Protein AF-M1GK78-F1 (afdb_monomer)

Radius of gyration: 20.25 Å; Cα contacts (8 Å, |Δi|>4): 445; chains: 1; bounding box: 56×44×59 Å

Secondary structure (DSSP, 8-state):
---PPPP-GGGSTT--HHHHHHHHHSGGGHHHHHHHHHHHHHHHHHHHTTSSS-STTS-SSGGGGSTTS-S--HHHHHHHHHHHHHHHHHHHHHHHTT--SS--B--S-PPPPPTTEEE-S--B-HHHHHHHHHHHHTTS--SSSHHHHHHHHHHHHHHHHHHHT-EEEEEE-SGGG--SSEEEEEE---HHHHHHHHHHHHHTPEEEEEEEEEETTEEEEEEEES-TTSPPP-TTS-EE-SPPPP-SS--TTT-

Mean predicted aligned error: 6.35 Å

Foldseek 3Di:
DDDDDQDQLVPQPQDDPLLSVLCVVPVQLVVLLLQLLLQLQVLQLVLQVPPLCRSPQQDSGLNLLDCSFVAQELSNLLSLLSSLLSQLQSSQVCQCVVSDPVHHADPPDDPDDPDQEAEDRGAGDSVVSNVSSLSNSLSPLPDLDASSQQSNLSSLLSSVLQVVQWDKDKAADDDPRDRSHIYIHTDGDPSNVSSVLSSVLSVVAFAWDWDWDADPVGIGIDTDGPDPVDDGDDSNHHYGHDYDDDSPDDDPVRD

pLDDT: mean 89.17, std 12.55, range [34.12, 98.81]

Organism: Pelodiscus sinensis (NCBI:txid13735)

Structure (mmCIF, N/CA/C/O backbone):
data_AF-M1GK78-F1
#
_entry.id   AF-M1GK78-F1
#
loop_
_atom_site.group_PDB
_atom_site.id
_atom_site.type_symbol
_atom_site.label_atom_id
_atom_site.label_alt_id
_atom_site.label_comp_id
_atom_site.label_asym_id
_atom_site.label_entity_id
_atom_site.label_seq_id
_atom_site.pdbx_PDB_ins_code
_atom_site.Cartn_x
_atom_site.Cartn_y
_atom_site.Cartn_z
_atom_site.occupancy
_atom_site.B_iso_or_equiv
_atom_site.auth_seq_id
_atom_site.auth_comp_id
_atom_site.auth_asym_id
_atom_site.auth_atom_id
_atom_site.pdbx_PDB_model_num
ATOM 1 N N . SER A 1 1 ? 7.982 1.780 34.524 1.00 35.72 1 SER A N 1
ATOM 2 C CA . SER A 1 1 ? 7.820 2.796 33.471 1.00 35.72 1 SER A CA 1
ATOM 3 C C . SER A 1 1 ? 8.998 2.667 32.517 1.00 35.72 1 SER A C 1
ATOM 5 O O . SER A 1 1 ? 10.046 3.241 32.780 1.00 35.72 1 SER A O 1
ATOM 7 N N . LEU A 1 2 ? 8.897 1.797 31.504 1.00 34.12 2 LEU A N 1
ATOM 8 C CA . LEU A 1 2 ? 9.890 1.725 30.427 1.00 34.12 2 LEU A CA 1
ATOM 9 C C . LEU A 1 2 ? 9.386 2.632 29.307 1.00 34.12 2 LEU A C 1
ATOM 11 O O . LEU A 1 2 ? 8.601 2.203 28.468 1.00 34.12 2 LEU A O 1
ATOM 15 N N . GLY A 1 3 ? 9.788 3.902 29.342 1.00 38.47 3 GLY A N 1
ATOM 16 C CA . GLY A 1 3 ? 9.640 4.773 28.185 1.00 38.47 3 GLY A CA 1
ATOM 17 C C . GLY A 1 3 ? 10.484 4.197 27.054 1.00 38.47 3 GLY A C 1
ATOM 18 O O . GLY A 1 3 ? 11.703 4.089 27.189 1.00 38.47 3 GLY A O 1
ATOM 19 N N . SER A 1 4 ? 9.830 3.776 25.975 1.00 50.03 4 SER A N 1
ATOM 20 C CA . SER A 1 4 ? 10.469 3.470 24.697 1.00 50.03 4 SER A CA 1
ATOM 21 C C . SER A 1 4 ? 11.437 4.601 24.353 1.00 50.03 4 SER A C 1
ATOM 23 O O . SER A 1 4 ? 11.033 5.766 24.345 1.00 50.03 4 SER A O 1
ATOM 25 N N . GLN A 1 5 ? 12.713 4.284 24.116 1.00 53.88 5 GLN A N 1
ATOM 26 C CA . GLN A 1 5 ? 13.680 5.291 23.682 1.00 53.88 5 GLN A CA 1
ATOM 27 C C . GLN A 1 5 ? 13.122 6.045 22.464 1.00 53.88 5 GLN A C 1
ATOM 29 O O . GLN A 1 5 ? 12.555 5.403 21.576 1.00 53.88 5 GLN A O 1
ATOM 34 N N . PRO A 1 6 ? 13.250 7.383 22.410 1.00 61.50 6 PRO A N 1
ATOM 35 C CA . PRO A 1 6 ? 12.734 8.150 21.290 1.00 61.50 6 PRO A CA 1
ATOM 36 C C . PRO A 1 6 ? 13.426 7.683 20.009 1.00 61.50 6 PRO A C 1
ATOM 38 O O . PRO A 1 6 ? 14.651 7.753 19.891 1.00 61.50 6 PRO A O 1
ATOM 41 N N . ILE A 1 7 ? 12.635 7.179 19.061 1.00 67.81 7 ILE A N 1
ATOM 42 C CA . ILE A 1 7 ? 13.130 6.778 17.746 1.00 67.81 7 ILE A CA 1
ATOM 43 C C . ILE A 1 7 ? 13.756 8.013 17.094 1.00 67.81 7 ILE A C 1
ATOM 45 O O . ILE A 1 7 ? 13.094 9.029 16.887 1.00 67.81 7 ILE A O 1
ATOM 49 N N . LEU A 1 8 ? 15.039 7.940 16.743 1.00 79.50 8 LEU A N 1
ATOM 50 C CA . LEU A 1 8 ? 15.638 8.940 15.871 1.00 79.50 8 LEU A CA 1
ATOM 51 C C . LEU A 1 8 ? 15.323 8.569 14.423 1.00 79.50 8 LEU A C 1
ATOM 53 O O . LEU A 1 8 ? 15.838 7.591 13.899 1.00 79.50 8 LEU A O 1
ATOM 57 N N . CYS A 1 9 ? 14.551 9.399 13.721 1.00 82.62 9 CYS A N 1
ATOM 58 C CA . CYS A 1 9 ? 14.284 9.199 12.290 1.00 82.62 9 CYS A CA 1
ATOM 59 C C . CYS A 1 9 ? 15.557 8.999 11.451 1.00 82.62 9 CYS A C 1
ATOM 61 O O . CYS A 1 9 ? 15.532 8.294 10.451 1.00 82.62 9 CYS A O 1
ATOM 63 N N . GLY A 1 10 ? 16.672 9.618 11.857 1.00 76.94 10 GLY A N 1
ATOM 64 C CA . GLY A 1 10 ? 17.961 9.492 11.175 1.00 76.94 10 GLY A CA 1
ATOM 65 C C . GLY A 1 10 ? 18.649 8.134 11.343 1.00 76.94 10 GLY A C 1
ATOM 66 O O . GLY A 1 10 ? 19.540 7.832 10.559 1.00 76.94 10 GLY A O 1
ATOM 67 N N . SER A 1 11 ? 18.253 7.321 12.328 1.00 77.50 11 SER A N 1
ATOM 68 C CA . SER A 1 11 ? 18.770 5.959 12.507 1.00 77.50 11 SER A CA 1
ATOM 69 C C . SER A 1 11 ? 17.928 4.902 11.793 1.00 77.50 11 SER A C 1
ATOM 71 O O . SER A 1 11 ? 18.298 3.733 11.814 1.00 77.50 11 SER A O 1
ATOM 73 N N . ILE A 1 12 ? 16.804 5.284 11.176 1.00 73.75 12 ILE A N 1
ATOM 74 C CA . ILE A 1 12 ? 15.992 4.366 10.378 1.00 73.75 12 ILE A CA 1
ATOM 75 C C . ILE A 1 12 ? 16.678 4.182 9.016 1.00 73.75 12 ILE A C 1
ATOM 77 O O . ILE A 1 12 ? 16.747 5.140 8.236 1.00 73.75 12 ILE A O 1
ATOM 81 N N . PRO A 1 13 ? 17.187 2.978 8.701 1.00 72.00 13 PRO A N 1
ATOM 82 C CA . PRO A 1 13 ? 17.869 2.743 7.438 1.00 72.00 13 PRO A CA 1
ATOM 83 C C . PRO A 1 13 ? 16.898 2.893 6.259 1.00 72.00 13 PRO A C 1
ATOM 85 O O . PRO A 1 13 ? 15.741 2.483 6.320 1.00 72.00 13 PRO A O 1
ATOM 88 N N . GLY A 1 14 ? 17.382 3.486 5.165 1.00 72.56 14 GLY A N 1
ATOM 89 C CA . GLY A 1 14 ? 16.658 3.536 3.891 1.00 72.56 14 GLY A CA 1
ATOM 90 C C . GLY A 1 14 ? 15.636 4.667 3.719 1.00 72.56 14 GLY A C 1
ATOM 91 O O . GLY A 1 14 ? 15.041 4.752 2.643 1.00 72.56 14 GLY A O 1
ATOM 92 N N . LEU A 1 15 ? 15.449 5.559 4.704 1.00 81.88 15 LEU A N 1
ATOM 93 C CA . LEU A 1 15 ? 14.560 6.717 4.537 1.00 81.88 15 LEU A CA 1
ATOM 94 C C . LEU A 1 15 ? 15.156 7.784 3.613 1.00 81.88 15 LEU A C 1
ATOM 96 O O . LEU A 1 15 ? 16.279 8.251 3.804 1.00 81.88 15 LEU A O 1
ATOM 100 N N . VAL A 1 16 ? 14.357 8.256 2.653 1.00 85.38 16 VAL A N 1
ATOM 101 C CA . VAL A 1 16 ? 14.716 9.413 1.813 1.00 85.38 16 VAL A CA 1
ATOM 102 C C . VAL A 1 16 ? 14.391 10.744 2.516 1.00 85.38 16 VAL A C 1
ATOM 104 O O . VAL A 1 16 ? 13.538 10.773 3.405 1.00 85.38 16 VAL A O 1
ATOM 107 N N . PRO A 1 17 ? 14.957 11.897 2.097 1.00 89.38 17 PRO A N 1
ATOM 108 C CA . PRO A 1 17 ? 14.704 13.193 2.744 1.00 89.38 17 PRO A CA 1
ATOM 109 C C . PRO A 1 17 ? 13.224 13.583 2.902 1.00 89.38 17 PRO A C 1
ATOM 111 O O . PRO A 1 17 ? 12.853 14.255 3.865 1.00 89.38 17 PRO A O 1
ATOM 114 N N . LYS A 1 18 ? 12.349 13.170 1.973 1.00 88.69 18 LYS A N 1
ATOM 115 C CA . LYS A 1 18 ? 10.899 13.398 2.090 1.00 88.69 18 LYS A CA 1
ATOM 116 C C . LYS A 1 18 ? 10.272 12.538 3.200 1.00 88.69 18 LYS A C 1
ATOM 118 O O . LYS A 1 18 ? 9.512 13.077 3.996 1.00 88.69 18 LYS A O 1
ATOM 123 N N . GLN A 1 19 ? 10.672 11.272 3.322 1.00 90.00 19 GLN A N 1
ATOM 124 C CA . GLN A 1 19 ? 10.250 10.389 4.416 1.00 90.00 19 GLN A CA 1
ATOM 125 C C . GLN A 1 19 ? 10.839 10.810 5.767 1.00 90.00 19 GLN A C 1
ATOM 127 O O . GLN A 1 19 ? 10.160 10.711 6.779 1.00 90.00 19 GLN A O 1
ATOM 132 N N . LEU A 1 20 ? 12.064 11.347 5.806 1.00 90.44 20 LEU A N 1
ATOM 133 C CA . LEU A 1 20 ? 12.648 11.897 7.036 1.00 90.44 20 LEU A CA 1
ATOM 134 C C . LEU A 1 20 ? 11.834 13.075 7.585 1.00 90.44 20 LEU A C 1
ATOM 136 O O . LEU A 1 20 ? 11.668 13.191 8.797 1.00 90.44 20 LEU A O 1
ATOM 140 N N . ARG A 1 21 ? 11.313 13.944 6.708 1.00 91.44 21 ARG A N 1
ATOM 141 C CA . ARG A 1 21 ? 10.399 15.024 7.115 1.00 91.44 21 ARG A CA 1
ATOM 142 C C . ARG A 1 21 ? 9.079 14.471 7.645 1.00 91.44 21 ARG A C 1
ATOM 144 O O . ARG A 1 21 ? 8.654 14.901 8.709 1.00 91.44 21 ARG A O 1
ATOM 151 N N . PHE A 1 22 ? 8.492 13.496 6.951 1.00 91.88 22 PHE A N 1
ATOM 152 C CA . PHE A 1 22 ? 7.293 12.800 7.423 1.00 91.88 22 PHE A CA 1
ATOM 153 C C . PHE A 1 22 ? 7.515 12.189 8.815 1.00 91.88 22 PHE A C 1
ATOM 155 O O . PHE A 1 22 ? 6.788 12.501 9.749 1.00 91.88 22 PHE A O 1
ATOM 162 N N . CYS A 1 23 ? 8.586 11.413 8.987 1.00 91.12 23 CYS A N 1
ATOM 163 C CA . CYS A 1 23 ? 8.922 10.761 10.250 1.00 91.12 23 CYS A CA 1
ATOM 164 C C . CYS A 1 23 ? 9.064 11.758 11.409 1.00 91.12 23 CYS A C 1
ATOM 166 O O . CYS A 1 23 ? 8.610 11.481 12.512 1.00 91.12 23 CYS A O 1
ATOM 168 N N . ARG A 1 24 ? 9.652 12.940 11.171 1.00 90.94 24 ARG A N 1
ATOM 169 C CA . ARG A 1 24 ? 9.762 13.987 12.203 1.00 90.94 24 ARG A CA 1
ATOM 170 C C . ARG A 1 24 ? 8.406 14.568 12.602 1.00 90.94 24 ARG A C 1
ATOM 172 O O . ARG A 1 24 ? 8.226 14.889 13.770 1.00 90.94 24 ARG A O 1
ATOM 179 N N . ASN A 1 25 ? 7.482 14.702 11.653 1.00 90.44 25 ASN A N 1
ATOM 180 C CA . ASN A 1 25 ? 6.144 15.239 11.905 1.00 90.44 25 ASN A CA 1
ATOM 181 C C . ASN A 1 25 ? 5.217 14.211 12.571 1.00 90.44 25 ASN A C 1
ATOM 183 O O . ASN A 1 25 ? 4.339 14.589 13.336 1.00 90.44 25 ASN A O 1
ATOM 187 N N . TYR A 1 26 ? 5.429 12.924 12.291 1.00 90.62 26 TYR A N 1
ATOM 188 C CA . TYR A 1 26 ? 4.555 11.821 12.695 1.00 90.62 26 TYR A CA 1
ATOM 189 C C . TYR A 1 26 ? 5.280 10.793 13.573 1.00 90.62 26 TYR A C 1
ATOM 191 O O . TYR A 1 26 ? 5.004 9.597 13.507 1.00 90.62 26 TYR A O 1
ATOM 199 N N . ILE A 1 27 ? 6.231 11.243 14.398 1.00 89.31 27 ILE A N 1
ATOM 200 C CA . ILE A 1 27 ? 7.135 10.350 15.136 1.00 89.31 27 ILE A CA 1
ATOM 201 C C . ILE A 1 27 ? 6.400 9.357 16.047 1.00 89.31 27 ILE A C 1
ATOM 203 O O . ILE A 1 27 ? 6.831 8.212 16.166 1.00 89.31 27 ILE A O 1
ATOM 207 N N . GLU A 1 28 ? 5.273 9.766 16.636 1.00 89.81 28 GLU A N 1
ATOM 208 C CA . GLU A 1 28 ? 4.473 8.936 17.548 1.00 89.81 28 GLU A CA 1
ATOM 209 C C . GLU A 1 28 ? 3.903 7.681 16.878 1.00 89.81 28 GLU A C 1
ATOM 211 O O . GLU A 1 28 ? 3.809 6.641 17.521 1.00 89.81 28 GLU A O 1
ATOM 216 N N . ILE A 1 29 ? 3.566 7.753 15.586 1.00 92.12 29 ILE A N 1
ATOM 217 C CA . ILE A 1 29 ? 2.955 6.641 14.837 1.00 92.12 29 ILE A CA 1
ATOM 218 C C . ILE A 1 29 ? 3.972 5.853 14.001 1.00 92.12 29 ILE A C 1
ATOM 220 O O . ILE A 1 29 ? 3.636 4.820 13.423 1.00 92.12 29 ILE A O 1
ATOM 224 N N . MET A 1 30 ? 5.234 6.294 13.942 1.00 91.25 30 MET A N 1
ATOM 225 C CA . MET A 1 30 ? 6.292 5.592 13.205 1.00 91.25 30 MET A CA 1
ATOM 226 C C . MET A 1 30 ? 6.535 4.140 13.654 1.00 91.25 30 MET A C 1
ATOM 228 O O . MET A 1 30 ? 6.825 3.324 12.774 1.00 91.25 30 MET A O 1
ATOM 232 N N . PRO A 1 31 ? 6.403 3.761 14.945 1.00 90.62 31 PRO A N 1
ATOM 233 C CA . PRO A 1 31 ? 6.431 2.352 15.338 1.00 90.62 31 PRO A CA 1
ATOM 234 C C . PRO A 1 31 ? 5.389 1.513 14.587 1.00 90.62 31 PRO A C 1
ATOM 236 O O . PRO A 1 31 ? 5.723 0.453 14.065 1.00 90.62 31 PRO A O 1
ATOM 239 N N . SER A 1 32 ? 4.162 2.023 14.450 1.00 94.00 32 SER A N 1
ATOM 240 C CA . SER A 1 32 ? 3.070 1.347 13.740 1.00 94.00 32 SER A CA 1
ATOM 241 C C . SER A 1 32 ? 3.291 1.305 12.227 1.00 94.00 32 SER A C 1
ATOM 243 O O . SER A 1 32 ? 2.918 0.331 11.584 1.00 94.00 32 SER A O 1
ATOM 245 N N . VAL A 1 33 ? 3.960 2.308 11.643 1.00 93.25 33 VAL A N 1
ATOM 246 C CA . VAL A 1 33 ? 4.392 2.259 10.232 1.00 93.25 33 VAL A CA 1
ATOM 247 C C . VAL A 1 33 ? 5.403 1.127 10.012 1.00 93.25 33 VAL A C 1
ATOM 249 O O . VAL A 1 33 ? 5.269 0.358 9.061 1.00 93.25 33 VAL A O 1
ATOM 252 N N . ALA A 1 34 ? 6.399 0.994 10.893 1.00 90.00 34 ALA A N 1
ATOM 253 C CA . ALA A 1 34 ? 7.391 -0.081 10.814 1.00 90.00 34 ALA A CA 1
ATOM 254 C C . ALA A 1 34 ? 6.763 -1.466 11.026 1.00 90.00 34 ALA A C 1
ATOM 256 O O . ALA A 1 34 ? 7.041 -2.396 10.269 1.00 90.00 34 ALA A O 1
ATOM 257 N N . GLU A 1 35 ? 5.878 -1.591 12.013 1.00 91.69 35 GLU A N 1
ATOM 258 C CA . GLU A 1 35 ? 5.110 -2.811 12.247 1.00 91.69 35 GLU A CA 1
ATOM 259 C C . GLU A 1 35 ? 4.227 -3.169 11.048 1.00 91.69 35 GLU A C 1
ATOM 261 O O . GLU A 1 35 ? 4.179 -4.330 10.656 1.00 91.69 35 GLU A O 1
ATOM 266 N N . GLY A 1 36 ? 3.600 -2.181 10.408 1.00 95.00 36 GLY A N 1
ATOM 267 C CA . GLY A 1 36 ? 2.772 -2.391 9.225 1.00 95.00 36 GLY A CA 1
ATOM 268 C C . GLY A 1 36 ? 3.543 -2.927 8.021 1.00 95.00 36 GLY A C 1
ATOM 269 O O . GLY A 1 36 ? 3.053 -3.821 7.331 1.00 95.00 36 GLY A O 1
ATOM 270 N N . VAL A 1 37 ? 4.773 -2.455 7.793 1.00 92.19 37 VAL A N 1
ATOM 271 C CA . VAL A 1 37 ? 5.655 -3.039 6.767 1.00 92.19 37 VAL A CA 1
ATOM 272 C C . VAL A 1 37 ? 5.967 -4.500 7.081 1.00 92.19 37 VAL A C 1
ATOM 274 O O . VAL A 1 37 ? 5.797 -5.365 6.221 1.00 92.19 37 VAL A O 1
ATOM 277 N N . LYS A 1 38 ? 6.365 -4.784 8.325 1.00 91.75 38 LYS A N 1
ATOM 278 C CA . LYS A 1 38 ? 6.675 -6.145 8.771 1.00 91.75 38 LYS A CA 1
ATOM 279 C C . LYS A 1 38 ? 5.467 -7.074 8.634 1.00 91.75 38 LYS A C 1
ATOM 281 O O . LYS A 1 38 ? 5.606 -8.185 8.132 1.00 91.75 38 LYS A O 1
ATOM 286 N N . LEU A 1 39 ? 4.281 -6.611 9.026 1.00 96.06 39 LEU A N 1
ATOM 287 C CA . LEU A 1 39 ? 3.018 -7.330 8.867 1.00 96.06 39 LEU A CA 1
ATOM 288 C C . LEU A 1 39 ? 2.749 -7.665 7.392 1.00 96.06 39 LEU A C 1
ATOM 290 O O . LEU A 1 39 ? 2.422 -8.807 7.067 1.00 96.06 39 LEU A O 1
ATOM 294 N N . GLY A 1 40 ? 2.940 -6.690 6.497 1.00 96.31 40 GLY A N 1
ATOM 295 C CA . GLY A 1 40 ? 2.801 -6.882 5.055 1.00 96.31 40 GLY A CA 1
ATOM 296 C C . GLY A 1 40 ? 3.725 -7.975 4.510 1.00 96.31 40 GLY A C 1
ATOM 297 O O . GLY A 1 40 ? 3.283 -8.829 3.740 1.00 96.31 40 GLY A O 1
ATOM 298 N N . ILE A 1 41 ? 4.990 -7.998 4.941 1.00 93.69 41 ILE A N 1
ATOM 299 C CA . ILE A 1 41 ? 5.963 -8.993 4.467 1.00 93.69 41 ILE A CA 1
ATOM 300 C C . ILE A 1 41 ? 5.758 -10.374 5.063 1.00 93.69 41 ILE A C 1
ATOM 302 O O . ILE A 1 41 ? 5.852 -11.365 4.338 1.00 93.69 41 ILE A O 1
ATOM 306 N N . GLN A 1 42 ? 5.381 -10.462 6.333 1.00 95.69 42 GLN A N 1
ATOM 307 C CA . GLN A 1 42 ? 4.984 -11.735 6.928 1.00 95.69 42 GLN A CA 1
ATOM 308 C C . GLN A 1 42 ? 3.799 -12.353 6.181 1.00 95.69 42 GLN A C 1
ATOM 310 O O . GLN A 1 42 ? 3.803 -13.551 5.891 1.00 95.69 42 GLN A O 1
ATOM 315 N N . GLU A 1 43 ? 2.808 -11.541 5.805 1.00 98.44 43 GLU A N 1
ATOM 316 C CA . GLU A 1 43 ? 1.686 -12.027 5.008 1.00 98.44 43 GLU A CA 1
ATOM 317 C C . GLU A 1 43 ? 2.111 -12.363 3.571 1.00 98.44 43 GLU A C 1
ATOM 319 O O . GLU A 1 43 ? 1.652 -13.358 3.019 1.00 98.44 43 GLU A O 1
ATOM 324 N N . CYS A 1 44 ? 3.056 -11.628 2.981 1.00 97.06 44 CYS A N 1
ATOM 325 C CA . CYS A 1 44 ? 3.641 -11.989 1.689 1.00 97.06 44 CYS A CA 1
ATOM 326 C C . CYS A 1 44 ? 4.312 -13.369 1.719 1.00 97.06 44 CYS A C 1
ATOM 328 O O . CYS A 1 44 ? 4.008 -14.233 0.894 1.00 97.06 44 CYS A O 1
ATOM 330 N N . GLN A 1 45 ? 5.169 -13.619 2.709 1.00 96.25 45 GLN A N 1
ATOM 331 C CA . GLN A 1 45 ? 5.802 -14.922 2.915 1.00 96.25 45 GLN A CA 1
ATOM 332 C C . GLN A 1 45 ? 4.756 -16.016 3.143 1.00 96.25 45 GLN A C 1
ATOM 334 O O . GLN A 1 45 ? 4.867 -17.110 2.588 1.00 96.25 45 GLN A O 1
ATOM 339 N N . HIS A 1 46 ? 3.692 -15.715 3.892 1.00 98.19 46 HIS A N 1
ATOM 340 C CA . HIS A 1 46 ? 2.574 -16.633 4.066 1.00 98.19 46 HIS A CA 1
ATOM 341 C C . HIS A 1 46 ? 1.893 -16.964 2.728 1.00 98.19 46 HIS A C 1
ATOM 343 O O . HIS A 1 46 ? 1.757 -18.146 2.400 1.00 98.19 46 HIS A O 1
ATOM 349 N N . GLN A 1 47 ? 1.500 -15.967 1.933 1.00 98.44 47 GLN A N 1
ATOM 350 C CA . GLN A 1 47 ? 0.798 -16.159 0.658 1.00 98.44 47 GLN A CA 1
ATOM 351 C C . GLN A 1 47 ? 1.644 -16.917 -0.379 1.00 98.44 47 GLN A C 1
ATOM 353 O O . GLN A 1 47 ? 1.116 -17.699 -1.175 1.00 98.44 47 GLN A O 1
ATOM 358 N N . PHE A 1 48 ? 2.968 -16.752 -0.335 1.00 96.94 48 PHE A N 1
ATOM 359 C CA . PHE A 1 48 ? 3.904 -17.365 -1.278 1.00 96.94 48 PHE A CA 1
ATOM 360 C C . PHE A 1 48 ? 4.665 -18.582 -0.722 1.00 96.94 48 PHE A C 1
ATOM 362 O O . PHE A 1 48 ? 5.512 -19.136 -1.419 1.00 96.94 48 PHE A O 1
ATOM 369 N N . ARG A 1 49 ? 4.318 -19.091 0.470 1.00 96.75 49 ARG A N 1
ATOM 370 C CA . ARG A 1 49 ? 5.017 -20.203 1.159 1.00 96.75 49 ARG A CA 1
ATOM 371 C C . ARG A 1 49 ? 5.212 -21.492 0.347 1.00 96.75 49 ARG A C 1
ATOM 373 O O . ARG A 1 49 ? 6.098 -22.279 0.653 1.00 96.75 49 ARG A O 1
ATOM 380 N N . GLY A 1 50 ? 4.365 -21.734 -0.655 1.00 94.25 50 GLY A N 1
ATOM 381 C CA . GLY A 1 50 ? 4.422 -22.909 -1.537 1.00 94.25 50 GLY A CA 1
ATOM 382 C C . GLY A 1 50 ? 4.899 -22.613 -2.964 1.00 94.25 50 GLY A C 1
ATOM 383 O O . GLY A 1 50 ? 4.760 -23.464 -3.841 1.00 94.25 50 GLY A O 1
ATOM 384 N N . ARG A 1 51 ? 5.385 -21.398 -3.240 1.00 94.81 51 ARG A N 1
ATOM 385 C CA . ARG A 1 51 ? 5.853 -20.959 -4.563 1.00 94.81 51 ARG A CA 1
ATOM 386 C C . ARG A 1 51 ? 7.386 -20.982 -4.612 1.00 94.81 51 ARG A C 1
ATOM 388 O O . ARG A 1 51 ? 8.045 -20.945 -3.581 1.00 94.81 51 ARG A O 1
ATOM 395 N N . ARG A 1 52 ? 7.956 -21.038 -5.825 1.00 92.56 52 ARG A N 1
ATOM 396 C CA . ARG A 1 52 ? 9.421 -20.993 -6.035 1.00 92.56 52 ARG A CA 1
ATOM 397 C C . ARG A 1 52 ? 10.027 -19.697 -5.497 1.00 92.56 52 ARG A C 1
ATOM 399 O O . ARG A 1 52 ? 11.024 -19.732 -4.793 1.00 92.56 52 ARG A O 1
ATOM 406 N N . TRP A 1 53 ? 9.383 -18.574 -5.809 1.00 91.50 53 TRP A N 1
ATOM 407 C CA . TRP A 1 53 ? 9.607 -17.319 -5.108 1.00 91.50 53 TRP A CA 1
ATOM 408 C C . TRP A 1 53 ? 8.654 -17.257 -3.917 1.00 91.50 53 TRP A C 1
ATOM 410 O O . TRP A 1 53 ? 7.439 -17.289 -4.106 1.00 91.50 53 TRP A O 1
ATOM 420 N N . ASN A 1 54 ? 9.206 -17.204 -2.709 1.00 91.75 54 ASN A N 1
ATOM 421 C CA . ASN A 1 54 ? 8.487 -17.337 -1.437 1.00 91.75 54 ASN A CA 1
ATOM 422 C C . ASN A 1 54 ? 8.498 -16.042 -0.597 1.00 91.75 54 ASN A C 1
ATOM 424 O O . ASN A 1 54 ? 8.176 -16.080 0.587 1.00 91.75 54 ASN A O 1
ATOM 428 N N . CYS A 1 55 ? 8.890 -14.910 -1.193 1.00 91.00 55 CYS A N 1
ATOM 429 C CA . CYS A 1 55 ? 8.976 -13.596 -0.549 1.00 91.00 55 CYS A CA 1
ATOM 430 C C . CYS A 1 55 ? 10.010 -13.460 0.595 1.00 91.00 55 CYS A C 1
ATOM 432 O O . CYS A 1 55 ? 10.008 -12.456 1.301 1.00 91.00 55 CYS A O 1
ATOM 434 N N . THR A 1 56 ? 10.930 -14.419 0.784 1.00 86.69 56 THR A N 1
ATOM 435 C CA . THR A 1 56 ? 11.956 -14.328 1.849 1.00 86.69 56 THR A CA 1
ATOM 436 C C . THR A 1 56 ? 13.182 -13.505 1.464 1.00 86.69 56 THR A C 1
ATOM 438 O O . THR A 1 56 ? 14.018 -13.223 2.313 1.00 86.69 56 THR A O 1
ATOM 441 N N . THR A 1 57 ? 13.328 -13.140 0.190 1.00 74.94 57 THR A N 1
ATOM 442 C CA . THR A 1 57 ? 14.433 -12.290 -0.286 1.00 74.94 57 THR A CA 1
ATOM 443 C C . THR A 1 57 ? 14.223 -10.809 0.030 1.00 74.94 57 THR A C 1
ATOM 445 O O . THR A 1 57 ? 15.095 -9.991 -0.254 1.00 74.94 57 THR A O 1
ATOM 448 N N . ILE A 1 58 ? 13.072 -10.457 0.607 1.00 71.81 58 ILE A N 1
ATOM 449 C CA . ILE A 1 58 ? 12.713 -9.084 0.940 1.00 71.81 58 ILE A CA 1
ATOM 450 C C . ILE A 1 58 ? 13.070 -8.808 2.396 1.00 71.81 58 ILE A C 1
ATOM 452 O O . ILE A 1 58 ? 12.685 -9.565 3.283 1.00 71.81 58 ILE A O 1
ATOM 456 N N . ASP A 1 59 ? 13.806 -7.725 2.628 1.00 69.44 59 ASP A N 1
ATOM 457 C CA . ASP A 1 59 ? 14.103 -7.240 3.973 1.00 69.44 59 ASP A CA 1
ATOM 458 C C . ASP A 1 59 ? 12.843 -6.621 4.607 1.00 69.44 59 ASP A C 1
ATOM 460 O O . ASP A 1 59 ? 12.161 -5.809 3.979 1.00 69.44 59 ASP A O 1
ATOM 464 N N . ASP A 1 60 ? 12.566 -6.966 5.866 1.00 62.81 60 ASP A N 1
ATOM 465 C CA . ASP A 1 60 ? 11.435 -6.457 6.662 1.00 62.81 60 ASP A CA 1
ATOM 466 C C . ASP A 1 60 ? 11.622 -4.976 7.070 1.00 62.81 60 ASP A C 1
ATOM 468 O O . ASP A 1 60 ? 10.831 -4.418 7.838 1.00 62.81 60 ASP A O 1
ATOM 472 N N . SER A 1 61 ? 12.698 -4.325 6.618 1.00 66.50 61 SER A N 1
ATOM 473 C CA . SER A 1 61 ? 12.996 -2.936 6.945 1.00 66.50 61 SER A CA 1
ATOM 474 C C . SER A 1 61 ? 12.136 -1.942 6.154 1.00 66.50 61 SER A C 1
ATOM 476 O O . SER A 1 61 ? 11.639 -2.200 5.057 1.00 66.50 61 SER A O 1
ATOM 478 N N . LEU A 1 62 ? 12.024 -0.715 6.677 1.00 64.19 62 LEU A N 1
ATOM 479 C CA . LEU A 1 62 ? 11.363 0.410 5.996 1.00 64.19 62 LEU A CA 1
ATOM 480 C C . LEU A 1 62 ? 12.007 0.763 4.634 1.00 64.19 62 LEU A C 1
ATOM 482 O O . LEU A 1 62 ? 11.448 1.555 3.869 1.00 64.19 62 LEU A O 1
ATOM 486 N N . ALA A 1 63 ? 13.157 0.161 4.307 1.00 61.78 63 ALA A N 1
ATOM 487 C CA . ALA A 1 63 ? 13.801 0.258 3.007 1.00 61.78 63 ALA A CA 1
ATOM 488 C C . ALA A 1 63 ? 13.059 -0.504 1.893 1.00 61.78 63 ALA A C 1
ATOM 490 O O . ALA A 1 63 ? 13.407 -0.294 0.730 1.00 61.78 63 ALA A O 1
ATOM 491 N N . ILE A 1 64 ? 12.029 -1.304 2.210 1.00 61.50 64 ILE A N 1
ATOM 492 C CA . ILE A 1 64 ? 11.197 -2.017 1.227 1.00 61.50 64 ILE A CA 1
ATOM 493 C C . ILE A 1 64 ? 10.537 -1.104 0.193 1.00 61.50 64 ILE A C 1
ATOM 495 O O . ILE A 1 64 ? 10.390 -1.480 -0.965 1.00 61.50 64 ILE A O 1
ATOM 499 N N . PHE A 1 65 ? 10.229 0.143 0.563 1.00 56.53 65 PHE A N 1
ATOM 500 C CA . PHE A 1 65 ? 9.764 1.164 -0.383 1.00 56.53 65 PHE A CA 1
ATOM 501 C C . PHE A 1 65 ? 10.900 1.679 -1.290 1.00 56.53 65 PHE A C 1
ATOM 503 O O . PHE A 1 65 ? 10.820 2.763 -1.860 1.00 56.53 65 PHE A O 1
ATOM 510 N N . GLY A 1 66 ? 12.003 0.938 -1.378 1.00 53.91 66 GLY A N 1
ATOM 511 C CA . GLY A 1 66 ? 13.183 1.216 -2.175 1.00 53.91 66 GLY A CA 1
ATOM 512 C C . GLY A 1 66 ? 13.489 0.174 -3.229 1.00 53.91 66 GLY A C 1
ATOM 513 O O . GLY A 1 66 ? 12.658 -0.682 -3.504 1.00 53.91 66 GLY A O 1
ATOM 514 N N . PRO A 1 67 ? 14.686 0.244 -3.836 1.00 50.12 67 PRO A N 1
ATOM 515 C CA . PRO A 1 67 ? 15.106 -0.646 -4.918 1.00 50.12 67 PRO A CA 1
ATOM 516 C C . PRO A 1 67 ? 15.427 -2.075 -4.427 1.00 50.12 67 PRO A C 1
ATOM 518 O O . PRO A 1 67 ? 16.438 -2.652 -4.789 1.00 50.12 67 PRO A O 1
ATOM 521 N N . VAL A 1 68 ? 14.604 -2.654 -3.546 1.00 50.44 68 VAL A N 1
ATOM 522 C CA . VAL A 1 68 ? 14.799 -4.026 -3.037 1.00 50.44 68 VAL A CA 1
ATOM 523 C C . VAL A 1 68 ? 14.324 -5.059 -4.071 1.00 50.44 68 VAL A C 1
ATOM 525 O O . VAL A 1 68 ? 14.839 -6.170 -4.125 1.00 50.44 68 VAL A O 1
ATOM 528 N N . LEU A 1 69 ? 13.404 -4.670 -4.961 1.00 65.19 69 LEU A N 1
ATOM 529 C CA . LEU A 1 69 ? 13.023 -5.433 -6.150 1.00 65.19 69 LEU A CA 1
ATOM 530 C C . LEU A 1 69 ? 13.172 -4.555 -7.392 1.00 65.19 69 LEU A C 1
ATOM 532 O O . LEU A 1 69 ? 12.210 -3.919 -7.821 1.00 65.19 69 LEU A O 1
ATOM 536 N N . ASP A 1 70 ? 14.369 -4.509 -7.974 1.00 69.44 70 ASP A N 1
ATOM 537 C CA . ASP A 1 70 ? 14.692 -3.611 -9.096 1.00 69.44 70 ASP A CA 1
ATOM 538 C C . ASP A 1 70 ? 13.791 -3.806 -10.32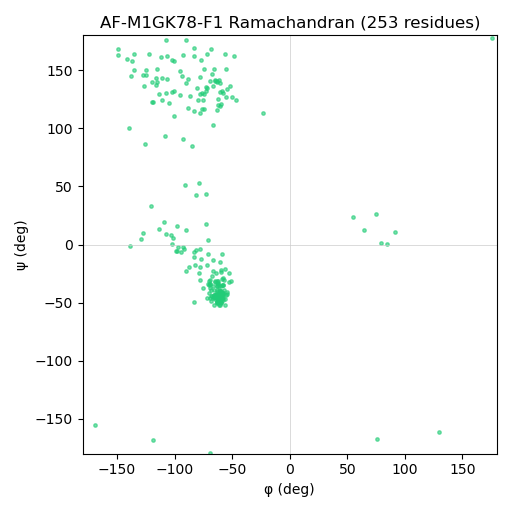4 1.00 69.44 70 ASP A C 1
ATOM 540 O O . ASP A 1 70 ? 13.489 -2.849 -11.038 1.00 69.44 70 ASP A O 1
ATOM 544 N N . LYS A 1 71 ? 13.278 -5.022 -10.534 1.00 86.56 71 LYS A N 1
ATOM 545 C CA . LYS A 1 71 ? 12.423 -5.347 -11.682 1.00 86.56 71 LYS A CA 1
ATOM 546 C C . LYS A 1 71 ? 10.941 -5.133 -11.400 1.00 86.56 71 LYS A C 1
ATOM 548 O O . LYS A 1 71 ? 10.434 -5.487 -10.333 1.00 86.56 71 LYS A O 1
ATOM 553 N N . ALA A 1 72 ? 10.238 -4.586 -12.382 1.00 93.88 72 ALA A N 1
ATOM 554 C CA . ALA A 1 72 ? 8.805 -4.313 -12.385 1.00 93.88 72 ALA A CA 1
ATOM 555 C C . ALA A 1 72 ? 7.974 -5.579 -12.658 1.00 93.88 72 ALA A C 1
ATOM 557 O O . ALA A 1 72 ? 7.146 -5.621 -13.575 1.00 93.88 72 ALA A O 1
ATOM 558 N N . THR A 1 73 ? 8.233 -6.629 -11.874 1.00 95.06 73 THR A N 1
ATOM 559 C CA . THR A 1 73 ? 7.557 -7.922 -11.988 1.00 95.06 73 THR A CA 1
ATOM 560 C C . THR A 1 73 ? 6.220 -7.927 -11.260 1.00 95.06 73 THR A C 1
ATOM 562 O O . THR A 1 73 ? 5.887 -7.037 -10.471 1.00 95.06 73 THR A O 1
ATOM 565 N N . ARG A 1 74 ? 5.448 -8.985 -11.501 1.00 96.69 74 ARG A N 1
ATOM 566 C CA . ARG A 1 74 ? 4.180 -9.226 -10.817 1.00 96.69 74 ARG A CA 1
ATOM 567 C C . ARG A 1 74 ? 4.353 -9.386 -9.300 1.00 96.69 74 ARG A C 1
ATOM 569 O O . ARG A 1 74 ? 3.508 -8.933 -8.536 1.00 96.69 74 ARG A O 1
ATOM 576 N N . GLU A 1 75 ? 5.451 -9.996 -8.858 1.00 94.62 75 GLU A N 1
ATOM 577 C CA . GLU A 1 75 ? 5.789 -10.161 -7.437 1.00 94.62 75 GLU A CA 1
ATOM 578 C C . GLU A 1 75 ? 6.037 -8.801 -6.783 1.00 94.62 75 GLU A C 1
ATOM 580 O O . GLU A 1 75 ? 5.464 -8.513 -5.735 1.00 94.62 75 GLU A O 1
ATOM 585 N N . SER A 1 76 ? 6.794 -7.921 -7.448 1.00 93.81 76 SER A N 1
ATOM 586 C CA . SER A 1 76 ? 7.001 -6.542 -6.995 1.00 93.81 76 SER A CA 1
ATOM 587 C C . SER A 1 76 ? 5.680 -5.788 -6.848 1.00 93.81 76 SER A C 1
ATOM 589 O O . SER A 1 76 ? 5.487 -5.089 -5.856 1.00 93.81 76 SER A O 1
ATOM 591 N N . ALA A 1 77 ? 4.746 -5.959 -7.793 1.00 96.94 77 ALA A N 1
ATOM 592 C CA . ALA A 1 77 ? 3.419 -5.348 -7.711 1.00 96.94 77 ALA A CA 1
ATOM 593 C C . ALA A 1 77 ? 2.688 -5.736 -6.417 1.00 96.94 77 ALA A C 1
ATOM 595 O O . ALA A 1 77 ? 2.178 -4.872 -5.704 1.00 96.94 77 ALA A O 1
ATOM 596 N N . PHE A 1 78 ? 2.692 -7.030 -6.088 1.00 97.50 78 PHE A N 1
ATOM 597 C CA . PHE A 1 78 ? 2.073 -7.536 -4.868 1.00 97.50 78 PHE A CA 1
ATOM 598 C C . PHE A 1 78 ? 2.783 -7.043 -3.605 1.00 97.50 78 PHE A C 1
ATOM 600 O O . PHE A 1 78 ? 2.111 -6.608 -2.676 1.00 97.50 78 PHE A O 1
ATOM 607 N N . VAL A 1 79 ? 4.120 -7.050 -3.577 1.00 95.75 79 VAL A N 1
ATOM 608 C CA . VAL A 1 79 ? 4.909 -6.578 -2.425 1.00 95.75 79 VAL A CA 1
ATOM 609 C C . VAL A 1 79 ? 4.599 -5.115 -2.097 1.00 95.75 79 VAL A C 1
ATOM 611 O O . VAL A 1 79 ? 4.342 -4.781 -0.942 1.00 95.75 79 VAL A O 1
ATOM 614 N N . HIS A 1 80 ? 4.551 -4.246 -3.108 1.00 95.25 80 HIS A N 1
ATOM 615 C CA . HIS A 1 80 ? 4.190 -2.836 -2.936 1.00 95.25 80 HIS A CA 1
ATOM 616 C C . HIS A 1 80 ? 2.761 -2.655 -2.400 1.00 95.25 80 HIS A C 1
ATOM 618 O O . HIS A 1 80 ? 2.532 -1.855 -1.485 1.00 95.25 80 HIS A O 1
ATOM 624 N N . ALA A 1 81 ? 1.810 -3.434 -2.921 1.00 98.06 81 ALA A N 1
ATOM 625 C CA . ALA A 1 81 ? 0.425 -3.399 -2.474 1.00 98.06 81 ALA A CA 1
ATOM 626 C C . ALA A 1 81 ? 0.269 -3.884 -1.025 1.00 98.06 81 ALA A C 1
ATOM 628 O O . ALA A 1 81 ? -0.291 -3.164 -0.198 1.00 98.06 81 ALA A O 1
ATOM 629 N N . ILE A 1 82 ? 0.801 -5.062 -0.685 1.00 98.06 82 ILE A N 1
ATOM 630 C CA . ILE A 1 82 ? 0.641 -5.653 0.651 1.00 98.06 82 ILE A CA 1
ATOM 631 C C . ILE A 1 82 ? 1.401 -4.867 1.724 1.00 98.06 82 ILE A C 1
ATOM 633 O O . ILE A 1 82 ? 0.899 -4.726 2.836 1.00 98.06 82 ILE A O 1
ATOM 637 N N . ALA A 1 83 ? 2.562 -4.285 1.401 1.00 95.81 83 ALA A N 1
ATOM 638 C CA . ALA A 1 83 ? 3.285 -3.408 2.321 1.00 95.81 83 ALA A CA 1
ATOM 639 C C . ALA A 1 83 ? 2.515 -2.101 2.572 1.00 95.81 83 ALA A C 1
ATOM 641 O O . ALA A 1 83 ? 2.370 -1.678 3.719 1.00 95.81 83 ALA A O 1
ATOM 642 N N . SER A 1 84 ? 1.965 -1.480 1.521 1.00 97.44 84 SER A N 1
ATOM 643 C CA . SER A 1 84 ? 1.162 -0.255 1.657 1.00 97.44 84 SER A CA 1
ATOM 644 C C . SER A 1 84 ? -0.140 -0.503 2.424 1.00 97.44 84 SER A C 1
ATOM 646 O O . SER A 1 84 ? -0.526 0.320 3.260 1.00 97.44 84 SER A O 1
ATOM 648 N N . ALA A 1 85 ? -0.783 -1.650 2.190 1.00 98.56 85 ALA A N 1
ATOM 649 C CA . ALA A 1 85 ? -1.936 -2.112 2.954 1.00 98.56 85 ALA A CA 1
ATOM 650 C C . ALA A 1 85 ? -1.565 -2.377 4.421 1.00 98.56 85 ALA A C 1
ATOM 652 O O . ALA A 1 85 ? -2.282 -1.946 5.317 1.00 98.56 85 ALA A O 1
ATOM 653 N N . GLY A 1 86 ? -0.422 -3.022 4.676 1.00 98.25 86 GLY A N 1
ATOM 654 C CA . GLY A 1 86 ? 0.076 -3.311 6.021 1.00 98.25 86 GLY A CA 1
ATOM 655 C C . GLY A 1 86 ? 0.337 -2.050 6.845 1.00 98.25 86 GLY A C 1
ATOM 656 O O . GLY A 1 86 ? -0.093 -1.976 7.995 1.00 98.25 86 GLY A O 1
ATOM 657 N N . VAL A 1 87 ? 0.958 -1.022 6.250 1.00 97.50 87 VAL A N 1
ATOM 658 C CA . VAL A 1 87 ? 1.134 0.293 6.898 1.00 97.50 87 VAL A CA 1
ATOM 659 C C . VAL A 1 87 ? -0.211 0.921 7.247 1.00 97.50 87 VAL A C 1
ATOM 661 O O . VAL A 1 87 ? -0.404 1.333 8.389 1.00 97.50 87 VAL A O 1
ATOM 664 N N . ALA A 1 88 ? -1.145 0.975 6.293 1.00 98.56 88 ALA A N 1
ATOM 665 C CA . ALA A 1 88 ? -2.469 1.538 6.547 1.00 98.56 88 ALA A CA 1
ATOM 666 C C . ALA A 1 88 ? -3.192 0.774 7.668 1.00 98.56 88 ALA A C 1
ATOM 668 O O . ALA A 1 88 ? -3.703 1.387 8.603 1.00 98.56 88 ALA A O 1
ATOM 669 N N . PHE A 1 89 ? -3.132 -0.558 7.630 1.00 98.62 89 PHE A N 1
ATOM 670 C CA . PHE A 1 89 ? -3.766 -1.433 8.606 1.00 98.62 89 PHE A CA 1
ATOM 671 C C . PHE A 1 89 ? -3.241 -1.234 10.029 1.00 98.62 89 PHE A C 1
ATOM 673 O O . PHE A 1 89 ? -4.024 -1.034 10.963 1.00 98.62 89 PHE A O 1
ATOM 680 N N . ALA A 1 90 ? -1.917 -1.287 10.198 1.00 97.94 90 ALA A N 1
ATOM 681 C CA . ALA A 1 90 ? -1.275 -1.206 11.505 1.00 97.94 90 ALA A CA 1
ATOM 682 C C . ALA A 1 90 ? -1.424 0.184 12.134 1.00 97.94 90 ALA A C 1
ATOM 684 O O . ALA A 1 90 ? -1.685 0.290 13.332 1.00 97.94 90 ALA A O 1
ATOM 685 N N . VAL A 1 91 ? -1.324 1.252 11.334 1.00 97.56 91 VAL A N 1
ATOM 686 C CA . VAL A 1 91 ? -1.556 2.622 11.813 1.00 97.56 91 VAL A CA 1
ATOM 687 C C . VAL A 1 91 ? -3.001 2.788 12.274 1.00 97.56 91 VAL A C 1
ATOM 689 O O . VAL A 1 91 ? -3.225 3.215 13.404 1.00 97.56 91 VAL A O 1
ATOM 692 N N . THR A 1 92 ? -3.981 2.382 11.461 1.00 97.94 92 THR A N 1
ATOM 693 C CA . THR A 1 92 ? -5.399 2.445 11.843 1.00 97.94 92 THR A CA 1
ATOM 694 C C . THR A 1 92 ? -5.686 1.652 13.120 1.00 97.94 92 THR A C 1
ATOM 696 O O . THR A 1 92 ? -6.394 2.144 14.002 1.00 97.94 92 THR A O 1
ATOM 699 N N . ARG A 1 93 ? -5.104 0.453 13.263 1.00 96.75 93 ARG A N 1
ATOM 700 C CA . ARG A 1 93 ? -5.268 -0.385 14.459 1.00 96.75 93 ARG A CA 1
ATOM 701 C C . ARG A 1 93 ? -4.694 0.289 15.707 1.00 96.75 93 ARG A C 1
ATOM 703 O O . ARG A 1 93 ? -5.400 0.407 16.703 1.00 96.75 93 ARG A O 1
ATOM 710 N N . SER A 1 94 ? -3.459 0.777 15.627 1.00 96.50 94 SER A N 1
ATOM 711 C CA . SER A 1 94 ? -2.769 1.457 16.730 1.00 96.50 94 SER A CA 1
ATOM 712 C C . SER A 1 94 ? -3.507 2.722 17.189 1.00 96.50 94 SER A C 1
ATOM 714 O O . SER A 1 94 ? -3.680 2.954 18.386 1.00 96.50 94 SER A O 1
ATOM 716 N N . CYS A 1 95 ? -4.044 3.501 16.244 1.00 96.00 95 CYS A N 1
ATOM 717 C CA . CYS A 1 95 ? -4.877 4.663 16.552 1.00 96.00 95 CYS A CA 1
ATOM 718 C C . CYS A 1 95 ? -6.157 4.275 17.306 1.00 96.00 95 CYS A C 1
ATOM 720 O O . CYS A 1 95 ? -6.512 4.914 18.296 1.00 96.00 95 CYS A O 1
ATOM 722 N N . ALA A 1 96 ? -6.832 3.199 16.893 1.00 95.81 96 ALA A N 1
ATOM 723 C CA . ALA A 1 96 ? -8.037 2.715 17.566 1.00 95.81 96 ALA A CA 1
ATOM 724 C C . ALA A 1 96 ? -7.774 2.174 18.988 1.00 95.81 96 ALA A C 1
ATOM 726 O O . ALA A 1 96 ? -8.681 2.152 19.819 1.00 95.81 96 ALA A O 1
ATOM 727 N N . GLU A 1 97 ? -6.540 1.765 19.291 1.00 93.81 97 GLU A N 1
ATOM 728 C CA . GLU A 1 97 ? -6.115 1.361 20.638 1.00 93.81 97 GLU A CA 1
ATOM 729 C C . GLU A 1 97 ? -5.861 2.557 21.574 1.00 93.81 97 GLU A C 1
ATOM 731 O O . GLU A 1 97 ? -5.775 2.377 22.789 1.00 93.81 97 GLU A O 1
ATOM 736 N N . GLY A 1 98 ? -5.788 3.782 21.037 1.00 90.88 98 GLY A N 1
ATOM 737 C CA . GLY A 1 98 ? -5.616 5.011 21.819 1.00 90.88 98 GLY A CA 1
ATOM 738 C C . GLY A 1 98 ? -4.199 5.213 22.361 1.00 90.88 98 GLY A C 1
ATOM 739 O O . GLY A 1 98 ? -4.018 5.862 23.389 1.00 90.88 98 GLY A O 1
ATOM 740 N N . THR A 1 99 ? -3.191 4.640 21.698 1.00 80.94 99 THR A N 1
ATOM 741 C CA . THR A 1 99 ? -1.778 4.725 22.112 1.00 80.94 99 THR A CA 1
ATOM 742 C C . THR A 1 99 ? -1.087 6.020 21.673 1.00 80.94 99 THR A C 1
ATOM 744 O O . THR A 1 99 ? -0.044 6.370 22.224 1.00 80.94 99 THR A O 1
ATOM 747 N N . SER A 1 100 ? -1.661 6.744 20.707 1.00 85.75 100 SER A N 1
ATOM 748 C CA . SER A 1 100 ? -1.108 7.973 20.130 1.00 85.75 100 SER A CA 1
ATOM 749 C C . SER A 1 100 ? -1.990 9.186 20.425 1.00 85.75 100 SER A C 1
ATOM 751 O O . SER A 1 100 ? -3.203 9.061 20.576 1.00 85.75 100 SER A O 1
ATOM 753 N N . THR A 1 101 ? -1.386 10.376 20.501 1.00 88.31 101 THR A N 1
ATOM 754 C CA . THR A 1 101 ? -2.118 11.626 20.768 1.00 88.31 101 THR A CA 1
ATOM 755 C C . THR A 1 101 ? -2.663 12.291 19.504 1.00 88.31 101 THR A C 1
ATOM 757 O O . THR A 1 101 ? -3.575 13.113 19.584 1.00 88.31 101 THR A O 1
ATOM 760 N N . ILE A 1 102 ? -2.120 11.938 18.336 1.00 90.06 102 ILE A N 1
ATOM 761 C CA . ILE A 1 102 ? -2.432 12.579 17.050 1.00 90.06 102 ILE A CA 1
ATOM 762 C C . ILE A 1 102 ? -3.532 11.867 16.252 1.00 90.06 102 ILE A C 1
ATOM 764 O O . ILE A 1 102 ? -3.946 12.366 15.208 1.00 90.06 102 ILE A O 1
ATOM 768 N N . CYS A 1 103 ? -3.995 10.706 16.716 1.00 94.00 103 CYS A N 1
ATOM 769 C CA . CYS A 1 103 ? -5.057 9.930 16.085 1.00 94.00 103 CYS A CA 1
ATOM 770 C C . CYS A 1 103 ? -5.859 9.141 17.126 1.00 94.00 103 CYS A C 1
ATOM 772 O O . CYS A 1 103 ? -5.467 9.042 18.286 1.00 94.00 103 CYS A O 1
ATOM 774 N N . GLY A 1 104 ? -7.000 8.586 16.717 1.00 94.50 104 GLY A N 1
ATOM 775 C CA . GLY A 1 104 ? -7.901 7.874 17.616 1.00 94.50 104 GLY A CA 1
ATOM 776 C C . GLY A 1 104 ? -8.990 7.117 16.867 1.00 94.50 104 GLY A C 1
ATOM 777 O O . GLY A 1 104 ? -8.840 6.768 15.697 1.00 94.50 104 GLY A O 1
ATOM 778 N N . CYS A 1 105 ? -10.109 6.888 17.552 1.00 94.38 105 CYS A N 1
ATOM 779 C CA . CYS A 1 105 ? -11.320 6.372 16.927 1.00 94.38 105 CYS A CA 1
ATOM 780 C C . CYS A 1 105 ? -11.917 7.401 15.962 1.00 94.38 105 CYS A C 1
ATOM 782 O O . CYS A 1 105 ? -11.918 8.602 16.240 1.00 94.38 105 CYS A O 1
ATOM 784 N N . ASP A 1 106 ? -12.527 6.912 14.890 1.00 92.88 106 ASP A N 1
ATOM 785 C CA . ASP A 1 106 ? -13.271 7.743 13.955 1.00 92.88 106 ASP A CA 1
ATOM 786 C C . ASP A 1 106 ? -14.465 8.420 14.656 1.00 92.88 106 ASP A C 1
ATOM 788 O O . ASP A 1 106 ? -15.369 7.755 15.183 1.00 92.88 106 ASP A O 1
ATOM 792 N N . SER A 1 107 ? -14.444 9.754 14.643 1.00 84.56 107 SER A N 1
ATOM 793 C CA . SER A 1 107 ? -15.421 10.640 15.286 1.00 84.56 107 SER A CA 1
ATOM 794 C C . SER A 1 107 ? -16.431 11.251 14.310 1.00 84.56 107 SER A C 1
ATOM 796 O O . SER A 1 107 ? -17.316 12.001 14.733 1.00 84.56 107 SER A O 1
ATOM 798 N N . HIS A 1 108 ? -16.341 10.936 13.013 1.00 82.12 108 HIS A N 1
ATOM 799 C CA . HIS A 1 108 ? -17.287 11.448 12.030 1.00 82.12 108 HIS A CA 1
ATOM 800 C C . HIS A 1 108 ? -18.704 10.949 12.334 1.00 82.12 108 HIS A C 1
ATOM 802 O O . HIS A 1 108 ? -18.920 9.801 12.730 1.00 82.12 108 HIS A O 1
ATOM 808 N N . HIS A 1 109 ? -19.691 11.835 12.160 1.00 63.03 109 HIS A N 1
ATOM 809 C CA . HIS A 1 109 ? -21.090 11.543 12.465 1.00 63.03 109 HIS A CA 1
ATOM 810 C C . HIS A 1 109 ? -21.621 10.475 11.514 1.00 63.03 109 HIS A C 1
ATOM 812 O O . HIS A 1 109 ? -21.955 10.736 10.358 1.00 63.03 109 HIS A O 1
ATOM 818 N N . LYS A 1 110 ? -21.726 9.254 12.025 1.00 70.19 110 LYS A N 1
ATOM 819 C CA . LYS A 1 110 ? -22.318 8.133 11.302 1.00 70.19 110 LYS A CA 1
ATOM 820 C C . LYS A 1 110 ? -23.817 8.359 11.326 1.00 70.19 110 LYS A C 1
ATOM 822 O O . LYS A 1 110 ? -24.388 8.542 12.403 1.00 70.19 110 LYS A O 1
ATOM 827 N N . GLY A 1 111 ? -24.439 8.398 10.144 1.00 66.94 111 GLY A N 1
ATOM 828 C CA . GLY A 1 111 ? -25.891 8.536 10.003 1.00 66.94 111 GLY A CA 1
ATOM 829 C C . GLY A 1 111 ? -26.644 7.553 10.910 1.00 66.94 111 GLY A C 1
ATOM 830 O O . GLY A 1 111 ? -26.044 6.590 11.394 1.00 66.94 111 GLY A O 1
ATOM 831 N N . PRO A 1 112 ? -27.939 7.781 11.183 1.00 61.66 112 PRO A N 1
ATOM 832 C CA . PRO A 1 112 ? -28.671 7.021 12.188 1.00 61.66 112 PRO A CA 1
ATOM 833 C C . PRO A 1 112 ? -28.482 5.509 11.977 1.00 61.66 112 PRO A C 1
ATOM 835 O O . PRO A 1 112 ? -28.657 5.015 10.860 1.00 61.66 112 PRO A O 1
ATOM 838 N N . PRO A 1 113 ? -28.063 4.770 13.018 1.00 65.75 113 PRO A N 1
ATOM 839 C CA . PRO A 1 113 ? -27.852 3.338 12.907 1.00 65.75 113 PRO A CA 1
ATOM 840 C C . PRO A 1 113 ? -29.203 2.688 12.573 1.00 65.75 113 PRO A C 1
ATOM 842 O O . PRO A 1 113 ? -30.190 2.941 13.258 1.00 65.75 113 PRO A O 1
ATOM 845 N N . GLY A 1 114 ? -29.268 1.913 11.484 1.00 69.50 114 GLY A N 1
ATOM 846 C CA . GLY A 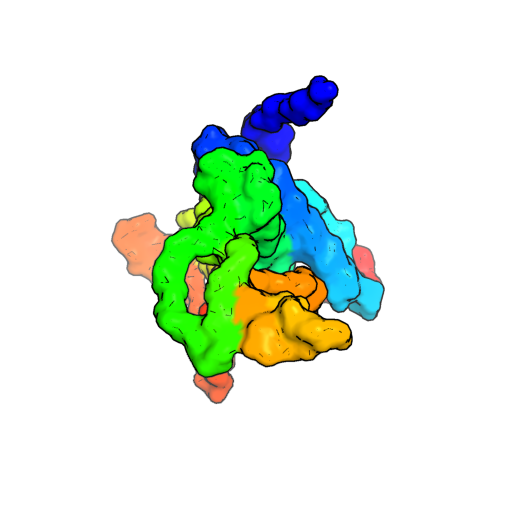1 114 ? -30.521 1.289 11.028 1.00 69.50 114 GLY A CA 1
ATOM 847 C C . GLY A 1 114 ? -31.190 0.407 12.096 1.00 69.50 114 GLY A C 1
ATOM 848 O O . GLY A 1 114 ? -30.542 0.023 13.071 1.00 69.50 114 GLY A O 1
ATOM 849 N N . ASP A 1 115 ? -32.469 0.076 11.889 1.00 67.75 115 ASP A N 1
ATOM 850 C CA . ASP A 1 115 ? -33.394 -0.579 12.836 1.00 67.75 115 ASP A CA 1
ATOM 851 C C . ASP A 1 115 ? -32.742 -1.416 13.958 1.00 67.75 115 ASP A C 1
ATOM 853 O O . ASP A 1 115 ? -32.125 -2.464 13.731 1.00 67.75 115 ASP A O 1
ATOM 857 N N . GLY A 1 116 ? -32.896 -0.932 15.199 1.00 67.12 116 GLY A N 1
ATOM 858 C CA . GLY A 1 116 ? -32.487 -1.609 16.439 1.00 67.12 116 GLY A CA 1
ATOM 859 C C . GLY A 1 116 ? -30.995 -1.535 16.793 1.00 67.12 116 GLY A C 1
ATOM 860 O O . GLY A 1 116 ? -30.575 -2.096 17.806 1.00 67.12 116 GLY A O 1
ATOM 861 N N . ARG A 1 117 ? -30.168 -0.860 15.988 1.00 75.12 117 ARG A N 1
ATOM 862 C CA . ARG A 1 117 ? -28.721 -0.722 16.226 1.00 75.12 117 ARG A CA 1
ATOM 863 C C . ARG A 1 117 ? -28.422 0.584 16.948 1.00 75.12 117 ARG A C 1
ATOM 865 O O . ARG A 1 117 ? -29.092 1.587 16.737 1.00 75.12 117 ARG A O 1
ATOM 872 N N . LYS A 1 118 ? -27.375 0.596 17.769 1.00 82.12 118 LYS A N 1
ATOM 873 C CA . LYS A 1 118 ? -26.764 1.829 18.279 1.00 82.12 118 LYS A CA 1
ATOM 874 C C . LYS A 1 118 ? -25.310 1.889 17.827 1.00 82.12 118 LYS A C 1
ATOM 876 O O . LYS A 1 118 ? -24.623 0.868 17.835 1.00 82.12 118 LYS A O 1
ATOM 881 N N . TRP A 1 119 ? -24.843 3.071 17.434 1.00 84.00 119 TRP A N 1
ATOM 882 C CA . TRP A 1 119 ? -23.408 3.302 17.298 1.00 84.00 119 TRP A CA 1
ATOM 883 C C . TRP A 1 119 ? -22.770 3.300 18.682 1.00 84.00 119 TRP A C 1
ATOM 885 O O . TRP A 1 119 ? -23.346 3.817 19.640 1.00 84.00 119 TRP A O 1
ATOM 895 N N . GLY A 1 120 ? -21.585 2.720 18.786 1.00 85.12 120 GLY A N 1
ATOM 896 C CA . GLY A 1 120 ? -20.776 2.777 19.995 1.00 85.12 120 GLY A CA 1
ATOM 897 C C . GLY A 1 120 ? -19.522 1.930 19.854 1.00 85.12 120 GLY A C 1
ATOM 898 O O . GLY A 1 120 ? -19.325 1.278 18.835 1.00 85.12 120 GLY A O 1
ATOM 899 N N . GLY A 1 121 ? -18.677 1.935 20.880 1.00 88.19 121 GLY A N 1
ATOM 900 C CA . GLY A 1 121 ? -17.325 1.385 20.775 1.00 88.19 121 GLY A CA 1
ATOM 901 C C . GLY A 1 121 ? -16.382 2.320 20.013 1.00 88.19 121 GLY A C 1
ATOM 902 O O . GLY A 1 121 ? -16.701 3.485 19.779 1.00 88.19 121 GLY A O 1
ATOM 903 N N . CYS A 1 122 ? -15.214 1.800 19.643 1.00 93.25 122 CYS A N 1
ATOM 904 C CA . CYS A 1 122 ? -14.221 2.520 18.856 1.00 93.25 122 CYS A CA 1
ATOM 905 C C . CYS A 1 122 ? -14.322 2.063 17.407 1.00 93.25 122 CYS A C 1
ATOM 907 O O . CYS A 1 122 ? -14.010 0.916 17.094 1.00 93.25 122 CYS A O 1
ATOM 909 N N . SER A 1 123 ? -14.800 2.942 16.531 1.00 95.12 123 SER A N 1
ATOM 910 C CA . SER A 1 123 ? -14.670 2.672 15.107 1.00 95.12 123 SER A CA 1
ATOM 911 C C . SER A 1 123 ? -13.275 3.030 14.638 1.00 95.12 123 SER A C 1
ATOM 913 O O . SER A 1 123 ? -12.771 4.096 14.974 1.00 95.12 123 SER A O 1
ATOM 915 N N . GLU A 1 124 ? -12.685 2.148 13.855 1.00 96.31 124 GLU A N 1
ATOM 916 C CA . GLU A 1 124 ? -11.332 2.311 13.343 1.00 96.31 124 GLU A CA 1
ATOM 917 C C . GLU A 1 124 ? -11.302 3.365 12.219 1.00 96.31 124 GLU A C 1
ATOM 919 O O . GLU A 1 124 ? -12.111 3.297 11.291 1.00 96.31 124 GLU A O 1
ATOM 924 N N . ASP A 1 125 ? -10.386 4.337 12.306 1.00 97.00 125 ASP A N 1
ATOM 925 C CA . ASP A 1 125 ? -10.188 5.386 11.293 1.00 97.00 125 ASP A CA 1
ATOM 926 C C . ASP A 1 125 ? -9.256 4.887 10.173 1.00 97.00 125 ASP A C 1
ATOM 928 O O . ASP A 1 125 ? -8.027 5.032 10.208 1.00 97.00 125 ASP A O 1
ATOM 932 N N . ALA A 1 126 ? -9.852 4.197 9.199 1.00 97.50 126 ALA A N 1
ATOM 933 C CA . ALA A 1 126 ? -9.137 3.643 8.051 1.00 97.50 126 ALA A CA 1
ATOM 934 C C . ALA A 1 126 ? -8.615 4.730 7.098 1.00 97.50 126 ALA A C 1
ATOM 936 O O . ALA A 1 126 ? -7.554 4.559 6.492 1.00 97.50 126 ALA A O 1
ATOM 937 N N . ASP A 1 127 ? -9.313 5.865 7.008 1.00 97.31 127 ASP A N 1
ATOM 938 C CA . ASP A 1 127 ? -8.913 6.993 6.167 1.00 97.31 127 ASP A CA 1
ATOM 939 C C . ASP A 1 127 ? -7.587 7.591 6.650 1.00 97.31 127 ASP A C 1
ATOM 941 O O . ASP A 1 127 ? -6.685 7.839 5.841 1.00 97.31 127 ASP A O 1
ATOM 945 N N . PHE A 1 128 ? -7.417 7.745 7.968 1.00 96.94 128 PHE A N 1
ATOM 946 C CA . PHE A 1 128 ? -6.158 8.206 8.553 1.00 96.94 128 PHE A CA 1
ATOM 947 C C . PHE A 1 128 ? -4.988 7.256 8.252 1.00 96.94 128 PHE A C 1
ATOM 949 O O . PHE A 1 128 ? -3.919 7.703 7.828 1.00 96.94 128 PHE A O 1
ATOM 956 N N . GLY A 1 129 ? -5.179 5.941 8.409 1.00 97.56 129 GLY A N 1
ATOM 957 C CA . GLY A 1 129 ? -4.137 4.956 8.098 1.00 97.56 129 GLY A CA 1
ATOM 958 C C . GLY A 1 129 ? -3.744 4.961 6.621 1.00 97.56 129 GLY A C 1
ATOM 959 O O . GLY A 1 129 ? -2.555 4.945 6.285 1.00 97.56 129 GLY A O 1
ATOM 960 N N . VAL A 1 130 ? -4.725 5.054 5.720 1.00 98.44 130 VAL A N 1
ATOM 961 C CA . VAL A 1 130 ? -4.491 5.172 4.273 1.00 98.44 130 VAL A CA 1
ATOM 962 C C . VAL A 1 130 ? -3.748 6.458 3.921 1.00 98.44 130 VAL A C 1
ATOM 964 O O . VAL A 1 130 ? -2.823 6.415 3.105 1.00 98.44 130 VAL A O 1
ATOM 967 N N . LEU A 1 131 ? -4.091 7.586 4.547 1.00 97.31 131 LEU A N 1
ATOM 968 C CA . LEU A 1 131 ? -3.385 8.855 4.364 1.00 97.31 131 LEU A CA 1
ATOM 969 C C . LEU A 1 131 ? -1.910 8.733 4.765 1.00 97.31 131 LEU A C 1
ATOM 971 O O . LEU A 1 131 ? -1.030 9.073 3.973 1.00 97.31 131 LEU A O 1
ATOM 975 N N . VAL A 1 132 ? -1.639 8.190 5.954 1.00 96.75 132 VAL A N 1
ATOM 976 C CA . VAL A 1 132 ? -0.278 7.962 6.462 1.00 96.75 132 VAL A CA 1
ATOM 977 C C . VAL A 1 132 ? 0.517 7.050 5.525 1.00 96.75 132 VAL A C 1
ATOM 979 O O . VAL A 1 132 ? 1.641 7.380 5.141 1.00 96.75 132 VAL A O 1
ATOM 982 N N . SER A 1 133 ? -0.081 5.934 5.099 1.00 97.25 133 SER A N 1
ATOM 983 C CA . SER A 1 133 ? 0.534 5.009 4.142 1.00 97.25 133 SER A CA 1
ATOM 984 C C . SER A 1 133 ? 0.871 5.701 2.818 1.00 97.25 133 SER A C 1
ATOM 986 O O . SER A 1 133 ? 1.982 5.551 2.306 1.00 97.25 133 SER A O 1
ATOM 988 N N . ARG A 1 134 ? -0.040 6.528 2.288 1.00 96.88 134 ARG A N 1
ATOM 989 C CA . ARG A 1 134 ? 0.175 7.287 1.049 1.00 96.88 134 ARG A CA 1
ATOM 990 C C . ARG A 1 134 ? 1.313 8.291 1.178 1.00 96.88 134 ARG A C 1
ATOM 992 O O . ARG A 1 134 ? 2.199 8.316 0.325 1.00 96.88 134 ARG A O 1
ATOM 999 N N . GLU A 1 135 ? 1.326 9.095 2.238 1.00 94.88 135 GLU A N 1
ATOM 1000 C CA . GLU A 1 135 ? 2.377 10.094 2.443 1.00 94.88 135 GLU A CA 1
ATOM 1001 C C . GLU A 1 135 ? 3.764 9.465 2.611 1.00 94.88 135 GLU A C 1
ATOM 1003 O O . GLU A 1 135 ? 4.751 10.024 2.121 1.00 94.88 135 GLU A O 1
ATOM 1008 N N . PHE A 1 136 ? 3.846 8.303 3.262 1.00 93.19 136 PHE A N 1
ATOM 1009 C CA . PHE A 1 136 ? 5.110 7.630 3.533 1.00 93.19 136 PHE A CA 1
ATOM 1010 C C . PHE A 1 136 ? 5.625 6.782 2.359 1.00 93.19 136 PHE A C 1
ATOM 1012 O O . PHE A 1 136 ? 6.793 6.922 1.977 1.00 93.19 136 PHE A O 1
ATOM 1019 N N . ALA A 1 137 ? 4.786 5.917 1.778 1.00 91.94 137 ALA A N 1
ATOM 1020 C CA . ALA A 1 137 ? 5.177 5.010 0.695 1.00 91.94 137 ALA A CA 1
ATOM 1021 C C . ALA A 1 137 ? 5.467 5.782 -0.602 1.00 91.94 137 ALA A C 1
ATOM 1023 O O . ALA A 1 137 ? 6.521 5.617 -1.219 1.00 91.94 137 ALA A O 1
ATOM 1024 N N . ASP A 1 138 ? 4.590 6.719 -0.970 1.00 93.38 138 ASP A N 1
ATOM 1025 C CA . ASP A 1 138 ? 4.692 7.433 -2.247 1.00 93.38 138 ASP A CA 1
ATOM 1026 C C . ASP A 1 138 ? 5.709 8.591 -2.181 1.00 93.38 138 ASP A C 1
ATOM 1028 O O . ASP A 1 138 ? 6.026 9.227 -3.189 1.00 93.38 138 ASP A O 1
ATOM 1032 N N . ALA A 1 139 ? 6.292 8.869 -1.006 1.00 91.62 139 ALA A N 1
ATOM 1033 C CA . ALA A 1 139 ? 7.357 9.861 -0.859 1.00 91.62 139 ALA A CA 1
ATOM 1034 C C . ALA A 1 139 ? 8.606 9.546 -1.698 1.00 91.62 139 ALA A C 1
ATOM 1036 O O . ALA A 1 139 ? 9.361 10.473 -2.018 1.00 91.62 139 ALA A O 1
ATOM 1037 N N . ARG A 1 140 ? 8.820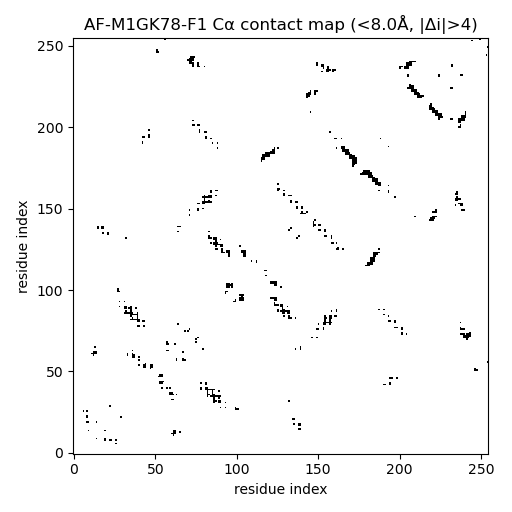 8.273 -2.047 1.00 85.94 140 ARG A N 1
ATOM 1038 C CA . ARG A 1 140 ? 9.917 7.820 -2.915 1.00 85.94 140 ARG A CA 1
ATOM 1039 C C . ARG A 1 140 ? 9.549 7.808 -4.392 1.00 85.94 140 ARG A C 1
ATOM 1041 O O . ARG A 1 140 ? 10.429 7.970 -5.231 1.00 85.94 140 ARG A O 1
ATOM 1048 N N . GLU A 1 141 ? 8.260 7.738 -4.698 1.00 89.38 141 GLU A N 1
ATOM 1049 C CA . GLU A 1 141 ? 7.742 7.595 -6.055 1.00 89.38 141 GLU A CA 1
ATOM 1050 C C . GLU A 1 141 ? 7.471 8.947 -6.718 1.00 89.38 141 GLU A C 1
ATOM 1052 O O . GLU A 1 141 ? 6.376 9.222 -7.208 1.00 89.38 141 GLU A O 1
ATOM 1057 N N . ASN A 1 142 ? 8.464 9.837 -6.703 1.00 86.88 142 ASN A N 1
ATOM 1058 C CA . ASN A 1 142 ? 8.342 11.196 -7.240 1.00 86.88 142 ASN A CA 1
ATOM 1059 C C . ASN A 1 142 ? 8.906 11.359 -8.657 1.00 86.88 142 ASN A C 1
ATOM 1061 O O . ASN A 1 142 ? 8.778 12.438 -9.240 1.00 86.88 142 ASN A O 1
ATOM 1065 N N . ARG A 1 143 ? 9.544 10.319 -9.202 1.00 89.69 143 ARG A N 1
ATOM 1066 C CA . ARG A 1 143 ? 10.128 10.362 -10.538 1.00 89.69 143 ARG A CA 1
ATOM 1067 C C . ARG A 1 143 ? 9.033 10.196 -11.597 1.00 89.69 143 ARG A C 1
ATOM 1069 O O . ARG A 1 143 ? 8.065 9.459 -11.373 1.00 89.69 143 ARG A O 1
ATOM 1076 N N . PRO A 1 144 ? 9.157 10.878 -12.749 1.00 92.31 144 PRO A N 1
ATOM 1077 C CA . PRO A 1 144 ? 8.267 10.692 -13.890 1.00 92.31 144 PRO A CA 1
ATOM 1078 C C . PRO A 1 144 ? 8.682 9.461 -14.723 1.00 92.31 144 PRO A C 1
ATOM 1080 O O . PRO A 1 144 ? 8.728 9.533 -15.948 1.00 92.31 144 PRO A O 1
ATOM 1083 N N . ASP A 1 145 ? 9.035 8.359 -14.056 1.00 93.81 145 ASP A N 1
ATOM 1084 C CA . ASP A 1 145 ? 9.430 7.096 -14.682 1.00 93.81 145 ASP A CA 1
ATOM 1085 C C . ASP A 1 145 ? 8.330 6.022 -14.540 1.00 93.81 145 ASP A C 1
ATOM 1087 O O . ASP A 1 145 ? 7.401 6.129 -13.727 1.00 93.81 145 ASP A O 1
ATOM 1091 N N . ALA A 1 146 ? 8.428 4.980 -15.366 1.00 95.62 146 ALA A N 1
ATOM 1092 C CA . ALA A 1 146 ? 7.469 3.884 -15.425 1.00 95.62 146 ALA A CA 1
ATOM 1093 C C . ALA A 1 146 ? 7.395 3.123 -14.100 1.00 95.62 146 ALA A C 1
ATOM 1095 O O . ALA A 1 146 ? 6.321 2.661 -13.702 1.00 95.62 146 ALA A O 1
ATOM 1096 N N . ARG A 1 147 ? 8.530 3.015 -13.397 1.00 93.69 147 ARG A N 1
ATOM 1097 C CA . ARG A 1 147 ? 8.600 2.287 -12.136 1.00 93.69 147 ARG A CA 1
ATOM 1098 C C . ARG A 1 147 ? 7.822 3.002 -11.044 1.00 93.69 147 ARG A C 1
ATOM 1100 O O . ARG A 1 147 ? 6.980 2.377 -10.404 1.00 93.69 147 ARG A O 1
ATOM 1107 N N . SER A 1 148 ? 8.026 4.305 -10.875 1.00 93.94 148 SER A N 1
ATOM 1108 C CA . SER A 1 148 ? 7.255 5.090 -9.918 1.00 93.94 148 SER A CA 1
ATOM 1109 C C . SER A 1 148 ? 5.776 5.159 -10.294 1.00 93.94 148 SER A C 1
ATOM 1111 O O . SER A 1 148 ? 4.929 5.176 -9.403 1.00 93.94 148 SER A O 1
ATOM 1113 N N . ALA A 1 149 ? 5.423 5.137 -11.585 1.00 96.25 149 ALA A N 1
ATOM 1114 C CA . ALA A 1 149 ? 4.025 5.015 -12.004 1.00 96.25 149 ALA A CA 1
ATOM 1115 C C . ALA A 1 149 ? 3.390 3.682 -11.565 1.00 96.25 149 ALA A C 1
ATOM 1117 O O . ALA A 1 149 ? 2.298 3.690 -10.995 1.00 96.25 149 ALA A O 1
ATOM 1118 N N . MET A 1 150 ? 4.087 2.560 -11.767 1.00 97.31 150 MET A N 1
ATOM 1119 C CA . MET A 1 150 ? 3.651 1.233 -11.319 1.00 97.31 150 MET A CA 1
ATOM 1120 C C . MET A 1 150 ? 3.528 1.167 -9.793 1.00 97.31 150 MET A C 1
ATOM 1122 O O . MET A 1 150 ? 2.499 0.738 -9.275 1.00 97.31 150 MET A O 1
ATOM 1126 N N . ASN A 1 151 ? 4.564 1.602 -9.072 1.00 95.69 151 ASN A N 1
ATOM 1127 C CA . ASN A 1 151 ? 4.603 1.539 -7.614 1.00 95.69 151 ASN A CA 1
ATOM 1128 C C . ASN A 1 151 ? 3.466 2.362 -6.997 1.00 95.69 151 ASN A C 1
ATOM 1130 O O . ASN A 1 151 ? 2.754 1.841 -6.148 1.00 95.69 151 ASN A O 1
ATOM 1134 N N . ARG A 1 152 ? 3.217 3.597 -7.467 1.00 96.69 152 ARG A N 1
ATOM 1135 C CA . ARG A 1 152 ? 2.081 4.414 -6.989 1.00 96.69 152 ARG A CA 1
ATOM 1136 C C . ARG A 1 152 ? 0.737 3.723 -7.205 1.00 96.69 152 ARG A C 1
ATOM 1138 O O . ARG A 1 152 ? -0.097 3.753 -6.309 1.00 96.69 152 ARG A O 1
ATOM 1145 N N . HIS A 1 153 ? 0.533 3.100 -8.368 1.00 98.44 153 HIS A N 1
ATOM 1146 C CA . HIS A 1 153 ? -0.705 2.378 -8.667 1.00 98.44 153 HIS A CA 1
ATOM 1147 C C . HIS A 1 153 ? -0.908 1.191 -7.720 1.00 98.44 153 HIS A C 1
ATOM 1149 O O . HIS A 1 153 ? -1.952 1.073 -7.091 1.00 98.44 153 HIS A O 1
ATOM 1155 N N . ASN A 1 154 ? 0.110 0.344 -7.562 1.00 98.38 154 ASN A N 1
ATOM 1156 C CA . ASN A 1 154 ? 0.014 -0.844 -6.713 1.00 98.38 154 ASN A CA 1
ATOM 1157 C C . ASN A 1 154 ? -0.066 -0.494 -5.221 1.00 98.38 154 ASN A C 1
ATOM 1159 O O . ASN A 1 154 ? -0.816 -1.129 -4.482 1.00 98.38 154 ASN A O 1
ATOM 1163 N N . ASN A 1 155 ? 0.660 0.539 -4.778 1.00 98.00 155 ASN A N 1
ATOM 1164 C CA . ASN A 1 155 ? 0.532 1.063 -3.422 1.00 98.00 155 ASN A CA 1
ATOM 1165 C C . ASN A 1 155 ? -0.910 1.530 -3.159 1.00 98.00 155 ASN A C 1
ATOM 1167 O O . ASN A 1 155 ? -1.461 1.255 -2.094 1.00 98.00 155 ASN A O 1
ATOM 1171 N N . GLU A 1 156 ? -1.528 2.216 -4.129 1.00 98.56 156 GLU A N 1
ATOM 1172 C CA . GLU A 1 156 ? -2.919 2.653 -4.029 1.00 98.56 156 GLU A CA 1
ATOM 1173 C C . GLU A 1 156 ? -3.883 1.468 -3.981 1.00 98.56 156 GLU A C 1
ATOM 1175 O O . GLU A 1 156 ? -4.675 1.410 -3.050 1.00 98.56 156 GLU A O 1
ATOM 1180 N N . ALA A 1 157 ? -3.742 0.473 -4.861 1.00 98.75 157 ALA A N 1
ATOM 1181 C CA . ALA A 1 157 ? -4.566 -0.737 -4.830 1.00 98.75 157 ALA A CA 1
ATOM 1182 C C . ALA A 1 157 ? -4.538 -1.438 -3.459 1.00 98.75 157 ALA A C 1
ATOM 1184 O O . ALA A 1 157 ? -5.577 -1.856 -2.936 1.00 98.75 157 ALA A O 1
ATOM 1185 N N . GLY A 1 158 ? -3.358 -1.509 -2.833 1.00 98.69 158 GLY A N 1
ATOM 1186 C CA . GLY A 1 158 ? -3.204 -2.004 -1.466 1.00 98.69 158 GLY A CA 1
ATOM 1187 C C . GLY A 1 158 ? -3.967 -1.170 -0.433 1.00 98.69 158 GLY A C 1
ATOM 1188 O O . GLY A 1 158 ? -4.703 -1.716 0.387 1.00 98.69 158 GLY A O 1
ATOM 1189 N N . ARG A 1 159 ? -3.839 0.160 -0.488 1.00 98.69 159 ARG A N 1
ATOM 1190 C CA . ARG A 1 159 ? -4.523 1.085 0.432 1.00 98.69 159 ARG A CA 1
ATOM 1191 C C . ARG A 1 159 ? -6.039 1.082 0.256 1.00 98.69 159 ARG A C 1
ATOM 1193 O O . ARG A 1 159 ? -6.759 0.998 1.246 1.00 98.69 159 ARG A O 1
ATOM 1200 N N . THR A 1 160 ? -6.532 1.139 -0.978 1.00 98.50 160 THR A N 1
ATOM 1201 C CA . THR A 1 160 ? -7.968 1.124 -1.286 1.00 98.50 160 THR A CA 1
ATOM 1202 C C . THR A 1 160 ? -8.627 -0.150 -0.764 1.00 98.50 160 THR A C 1
ATOM 1204 O O . THR A 1 160 ? -9.732 -0.092 -0.234 1.00 98.50 160 THR A O 1
ATOM 1207 N N . THR A 1 161 ? -7.915 -1.282 -0.804 1.00 98.31 161 THR A N 1
ATOM 1208 C CA . THR A 1 161 ? -8.404 -2.555 -0.254 1.00 98.31 161 THR A CA 1
ATOM 1209 C C . THR A 1 161 ? -8.733 -2.454 1.242 1.00 98.31 161 THR A C 1
ATOM 1211 O O . THR A 1 161 ? -9.709 -3.062 1.677 1.00 98.31 161 THR A O 1
ATOM 1214 N N . ILE A 1 162 ? -7.983 -1.667 2.025 1.00 98.38 162 ILE A N 1
ATOM 1215 C CA . ILE A 1 162 ? -8.276 -1.449 3.453 1.00 98.38 162 ILE A CA 1
ATOM 1216 C C . ILE A 1 162 ? -9.633 -0.763 3.633 1.00 98.38 162 ILE A C 1
ATOM 1218 O O . ILE A 1 162 ? -10.438 -1.217 4.441 1.00 98.38 162 ILE A O 1
ATOM 1222 N N . LEU A 1 163 ? -9.911 0.279 2.843 1.00 97.81 163 LEU A N 1
ATOM 1223 C CA . LEU A 1 163 ? -11.190 0.997 2.880 1.00 97.81 163 LEU A CA 1
ATOM 1224 C C . LEU A 1 163 ? -12.346 0.099 2.424 1.00 97.81 163 LEU A C 1
ATOM 1226 O O . LEU A 1 163 ? -13.378 0.034 3.088 1.00 97.81 163 LEU A O 1
ATOM 1230 N N . ASP A 1 164 ? -12.147 -0.636 1.327 1.00 97.62 164 ASP A N 1
ATOM 1231 C CA . ASP A 1 164 ? -13.162 -1.511 0.732 1.00 97.62 164 ASP A CA 1
ATOM 1232 C C . ASP A 1 164 ? -13.571 -2.677 1.662 1.00 97.62 164 ASP A C 1
ATOM 1234 O O . ASP A 1 164 ? -14.673 -3.208 1.530 1.00 97.62 164 ASP A O 1
ATOM 1238 N N . HIS A 1 165 ? -12.707 -3.081 2.605 1.00 97.69 165 HIS A N 1
ATOM 1239 C CA . HIS A 1 165 ? -12.955 -4.205 3.522 1.00 97.69 165 HIS A CA 1
ATOM 1240 C C . HIS A 1 165 ? -13.390 -3.789 4.933 1.00 97.69 165 HIS A C 1
ATOM 1242 O O . HIS A 1 165 ? -13.568 -4.644 5.813 1.00 97.69 165 HIS A O 1
ATOM 1248 N N . MET A 1 166 ? -13.606 -2.495 5.168 1.00 96.31 166 MET A N 1
ATOM 1249 C CA . MET A 1 166 ? -14.235 -2.037 6.401 1.00 96.31 166 MET A CA 1
ATOM 1250 C C . MET A 1 166 ? -15.639 -2.631 6.512 1.00 96.31 166 MET A C 1
ATOM 1252 O O . MET A 1 166 ? -16.442 -2.569 5.582 1.00 96.31 166 MET A O 1
ATOM 1256 N N . HIS A 1 167 ? -15.957 -3.209 7.667 1.00 94.31 167 HIS A N 1
ATOM 1257 C CA . HIS A 1 167 ? -17.258 -3.831 7.901 1.00 94.31 167 HIS A CA 1
ATOM 1258 C C . HIS A 1 167 ? -17.808 -3.475 9.281 1.00 94.31 167 HIS A C 1
ATOM 1260 O O . HIS A 1 167 ? -17.079 -3.099 10.203 1.00 94.31 167 HIS A O 1
ATOM 1266 N N . LEU A 1 168 ? -19.129 -3.587 9.426 1.00 91.62 168 LEU A N 1
ATOM 1267 C CA . 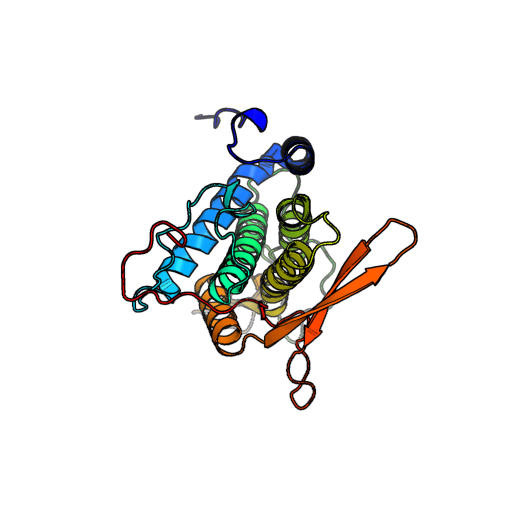LEU A 1 168 ? -19.783 -3.408 10.714 1.00 91.62 168 LEU A CA 1
ATOM 1268 C C . LEU A 1 168 ? -19.527 -4.621 11.605 1.00 91.62 168 LEU A C 1
ATOM 1270 O O . LEU A 1 168 ? -20.019 -5.717 11.336 1.00 91.62 168 LEU A O 1
ATOM 1274 N N . LYS A 1 169 ? -18.833 -4.393 12.718 1.00 92.75 169 LYS A N 1
ATOM 1275 C CA . LYS A 1 169 ? -18.714 -5.345 13.819 1.00 92.75 169 LYS A CA 1
ATOM 1276 C C . LYS A 1 169 ? -19.675 -4.935 14.924 1.00 92.75 169 LYS A C 1
ATOM 1278 O O . LYS A 1 169 ? -19.728 -3.767 15.301 1.00 92.75 169 LYS A O 1
ATOM 1283 N N . CYS A 1 170 ? -20.453 -5.887 15.434 1.00 91.06 170 CYS A N 1
ATOM 1284 C CA . CYS A 1 170 ? -21.462 -5.626 16.456 1.00 91.06 170 CYS A CA 1
ATOM 1285 C C . CYS A 1 170 ? -21.267 -6.518 17.682 1.00 91.06 170 CYS A C 1
ATOM 1287 O O . CYS A 1 170 ? -20.914 -7.690 17.557 1.00 91.06 170 CYS A O 1
ATOM 1289 N N . LYS A 1 171 ? -21.579 -5.980 18.862 1.00 90.94 171 LYS A N 1
ATOM 1290 C CA . LYS A 1 171 ? -21.684 -6.720 20.121 1.00 90.94 171 LYS A CA 1
ATOM 1291 C C . LYS A 1 171 ? -23.129 -6.712 20.605 1.00 90.94 171 LYS A C 1
ATOM 1293 O O . LYS A 1 171 ? -23.755 -5.655 20.678 1.00 90.94 171 LYS A O 1
ATOM 1298 N N . CYS A 1 172 ? -23.647 -7.893 20.921 1.00 91.12 172 CYS A N 1
ATOM 1299 C CA . CYS A 1 172 ? -24.989 -8.072 21.461 1.00 91.12 172 CYS A CA 1
ATOM 1300 C C . CYS A 1 172 ? -24.982 -7.979 22.991 1.00 91.12 172 CYS A C 1
ATOM 1302 O O . CYS A 1 172 ? -24.035 -8.430 23.639 1.00 91.12 172 CYS A O 1
ATOM 1304 N N . HIS A 1 173 ? -26.023 -7.365 23.551 1.00 88.50 173 HIS A N 1
ATOM 1305 C CA . HIS A 1 173 ? -26.135 -7.050 24.979 1.00 88.50 173 HIS A CA 1
ATOM 1306 C C . HIS A 1 173 ? -27.442 -7.555 25.619 1.00 88.50 173 HIS A C 1
ATOM 1308 O O . HIS A 1 173 ? -27.754 -7.166 26.743 1.00 88.50 173 HIS A O 1
ATOM 1314 N N . GLY A 1 174 ? -28.228 -8.373 24.920 1.00 86.50 174 GLY A N 1
ATOM 1315 C CA . GLY A 1 174 ? -29.482 -8.923 25.430 1.00 86.50 174 GLY A CA 1
ATOM 1316 C C . GLY A 1 174 ? -29.281 -9.992 26.508 1.00 86.50 174 GLY A C 1
ATOM 1317 O O . GLY A 1 174 ? -28.193 -10.551 26.684 1.00 86.50 174 GLY A O 1
ATOM 1318 N N . LEU A 1 175 ? -30.363 -10.283 27.236 1.00 90.38 175 LEU A N 1
ATOM 1319 C CA . LEU A 1 175 ? -30.408 -11.342 28.248 1.00 90.38 175 LEU A CA 1
ATOM 1320 C C . LEU A 1 175 ? -29.964 -12.678 27.638 1.00 90.38 175 LEU A C 1
ATOM 1322 O O . LEU A 1 175 ? -30.375 -13.032 26.536 1.00 90.38 175 LEU A O 1
ATOM 1326 N N . SER A 1 176 ? -29.096 -13.404 28.344 1.00 86.00 176 SER A N 1
ATOM 1327 C CA . SER A 1 176 ? -28.544 -14.694 27.896 1.00 86.00 176 SER A CA 1
ATOM 1328 C C . SER A 1 176 ? -27.860 -14.669 26.515 1.00 86.00 176 SER A C 1
ATOM 1330 O O . SER A 1 176 ? -27.756 -15.707 25.868 1.00 86.00 176 SER A O 1
ATOM 1332 N N . GLY A 1 177 ? -27.379 -13.505 26.056 1.00 81.88 177 GLY A N 1
ATOM 1333 C CA . GLY A 1 177 ? -26.727 -13.358 24.748 1.00 81.88 177 GLY A CA 1
ATOM 1334 C C . GLY A 1 177 ? -27.669 -12.988 23.598 1.00 81.88 177 GLY A C 1
ATOM 1335 O O . GLY A 1 177 ? -27.243 -13.020 22.444 1.00 81.88 177 GLY A O 1
ATOM 1336 N N . GLY A 1 178 ? -28.920 -12.613 23.891 1.00 85.44 178 GLY A N 1
ATOM 1337 C CA . GLY A 1 178 ? -29.846 -12.057 22.903 1.00 85.44 178 GLY A CA 1
ATOM 1338 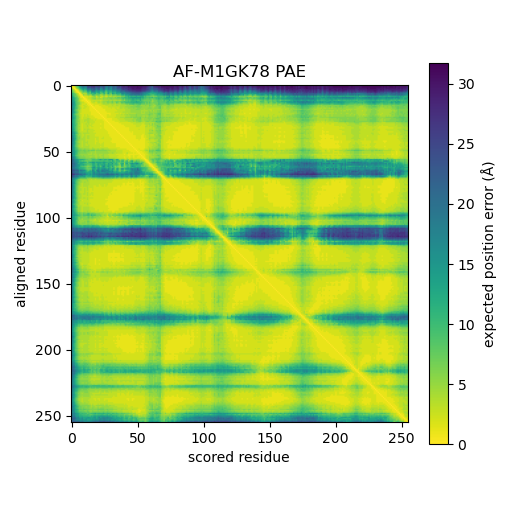C C . GLY A 1 178 ? -29.285 -10.821 22.180 1.00 85.44 178 GLY A C 1
ATOM 1339 O O . GLY A 1 178 ? -28.455 -10.077 22.711 1.00 85.44 178 GLY A O 1
ATOM 1340 N N . CYS A 1 179 ? -29.708 -10.606 20.933 1.00 88.56 179 CYS A N 1
ATOM 1341 C CA . CYS A 1 179 ? -29.230 -9.523 20.059 1.00 88.56 179 CYS A CA 1
ATOM 1342 C C . CYS A 1 179 ? -30.280 -8.425 19.816 1.00 88.56 179 CYS A C 1
ATOM 1344 O O . CYS A 1 179 ? -30.154 -7.661 18.857 1.00 88.56 179 CYS A O 1
ATOM 1346 N N . GLU A 1 180 ? -31.296 -8.334 20.678 1.00 86.31 180 GLU A N 1
ATOM 1347 C CA . GLU A 1 180 ? -32.362 -7.323 20.623 1.00 86.31 180 GLU A CA 1
ATOM 1348 C C . GLU A 1 180 ? -31.799 -5.910 20.812 1.00 86.31 180 GLU A C 1
ATOM 1350 O O . GLU A 1 180 ? -32.281 -4.952 20.215 1.00 86.31 180 GLU A O 1
ATOM 1355 N N . VAL A 1 181 ? -30.736 -5.793 21.614 1.00 86.19 181 VAL A N 1
ATOM 1356 C CA . VAL A 1 181 ? -29.921 -4.585 21.736 1.00 86.19 181 VAL A CA 1
ATOM 1357 C C . VAL A 1 181 ? -28.499 -4.926 21.322 1.00 86.19 181 VAL A C 1
ATOM 1359 O O . VAL A 1 181 ? -27.854 -5.797 21.913 1.00 86.19 181 VAL A O 1
ATOM 1362 N N . LYS A 1 182 ? -27.986 -4.212 20.318 1.00 88.69 182 LYS A N 1
ATOM 1363 C CA . LYS A 1 182 ? -26.600 -4.353 19.875 1.00 88.69 182 LYS A CA 1
ATOM 1364 C C . LYS A 1 182 ? -25.943 -3.015 19.579 1.00 88.69 182 LYS A C 1
ATOM 1366 O O . LYS A 1 182 ? -26.572 -2.087 19.066 1.00 88.69 182 LYS A O 1
ATOM 1371 N N . THR A 1 183 ? -24.655 -2.968 19.881 1.00 89.19 183 THR A N 1
ATOM 1372 C CA . THR A 1 183 ? -23.781 -1.827 19.616 1.00 89.19 183 THR A CA 1
ATOM 1373 C C . THR A 1 183 ? -22.855 -2.192 18.470 1.00 89.19 183 THR A C 1
ATOM 1375 O O . THR A 1 183 ? -22.259 -3.267 18.515 1.00 89.19 183 THR A O 1
ATOM 1378 N N . CYS A 1 184 ? -22.736 -1.338 17.457 1.00 91.31 184 CYS A N 1
ATOM 1379 C CA . CYS A 1 184 ? -21.896 -1.596 16.289 1.00 91.31 184 CYS A CA 1
ATOM 1380 C C . CYS A 1 184 ? -20.876 -0.478 16.050 1.00 91.31 184 CYS A C 1
ATOM 1382 O O . CYS A 1 184 ? -21.149 0.690 16.335 1.00 91.31 184 CYS A O 1
ATOM 1384 N N . TRP A 1 185 ? -19.738 -0.850 15.470 1.00 92.50 185 TRP A N 1
ATOM 1385 C CA . TRP A 1 185 ? -18.672 0.041 15.018 1.00 92.50 185 TRP A CA 1
ATOM 1386 C C . TRP A 1 185 ? -18.081 -0.459 13.697 1.00 92.50 185 TRP A C 1
ATOM 1388 O O . TRP A 1 185 ? -18.229 -1.631 13.344 1.00 92.50 185 TRP A O 1
ATOM 1398 N N . TRP A 1 186 ? -17.422 0.436 12.961 1.00 93.94 186 TRP A N 1
ATOM 1399 C CA . TRP A 1 186 ? -16.625 0.052 11.795 1.00 93.94 186 TRP A CA 1
ATOM 1400 C C . TRP A 1 186 ? -15.303 -0.557 12.253 1.00 93.94 186 TRP A C 1
ATOM 1402 O O . TRP A 1 186 ? -14.620 0.020 13.099 1.00 93.94 186 TRP A O 1
ATOM 1412 N N . ALA A 1 187 ? -14.965 -1.721 11.712 1.00 96.25 187 ALA A N 1
ATOM 1413 C CA . ALA A 1 187 ? -13.754 -2.450 12.053 1.00 96.25 187 ALA A CA 1
ATOM 1414 C C . ALA A 1 187 ? -13.065 -2.975 10.793 1.00 96.25 187 ALA A C 1
ATOM 1416 O O . ALA A 1 187 ? -13.724 -3.312 9.803 1.00 96.25 187 ALA A O 1
ATOM 1417 N N . GLN A 1 188 ? -11.741 -3.084 10.866 1.00 97.56 188 GLN A N 1
ATOM 1418 C CA . GLN A 1 188 ? -10.959 -3.794 9.862 1.00 97.56 188 GLN A CA 1
ATOM 1419 C C . GLN A 1 188 ? -11.134 -5.314 10.031 1.00 97.56 188 GLN A C 1
ATOM 1421 O O . GLN A 1 188 ? -11.352 -5.783 11.159 1.00 97.56 188 GLN A O 1
ATOM 1426 N N . PRO A 1 189 ? -11.029 -6.108 8.949 1.00 97.81 189 PRO A N 1
ATOM 1427 C CA . PRO A 1 189 ? -10.971 -7.566 9.048 1.00 97.81 189 PRO A CA 1
ATOM 1428 C C . PRO A 1 189 ? -9.643 -8.019 9.674 1.00 97.81 189 PRO A C 1
ATOM 1430 O O . PRO A 1 189 ? -8.776 -7.205 9.991 1.00 97.81 189 PRO A O 1
ATOM 1433 N N . ASP A 1 190 ? -9.450 -9.329 9.819 1.00 98.19 190 ASP A N 1
ATOM 1434 C CA . ASP A 1 190 ? -8.100 -9.859 10.022 1.00 98.19 190 ASP A CA 1
ATOM 1435 C C . ASP A 1 190 ? -7.255 -9.597 8.768 1.00 98.19 190 ASP A C 1
ATOM 1437 O O . ASP A 1 190 ? -7.740 -9.740 7.642 1.00 98.19 190 ASP A O 1
ATOM 1441 N N . PHE A 1 191 ? -5.972 -9.262 8.945 1.00 98.69 191 PHE A N 1
ATOM 1442 C CA . PHE A 1 191 ? -5.084 -8.919 7.825 1.00 98.69 191 PHE A CA 1
ATOM 1443 C C . PHE A 1 191 ? -4.932 -10.058 6.802 1.00 98.69 191 PHE A C 1
ATOM 1445 O O . PHE A 1 191 ? -4.667 -9.813 5.628 1.00 98.69 191 PHE A O 1
ATOM 1452 N N . ARG A 1 192 ? -5.201 -11.305 7.214 1.00 98.62 192 ARG A N 1
ATOM 1453 C CA . ARG A 1 192 ? -5.287 -12.460 6.314 1.00 98.62 192 ARG A CA 1
ATOM 1454 C C . ARG A 1 192 ? -6.278 -12.243 5.169 1.00 98.62 192 ARG A C 1
ATOM 1456 O O . ARG A 1 192 ? -5.940 -12.553 4.037 1.00 98.62 192 ARG A O 1
ATOM 1463 N N . ALA A 1 193 ? -7.450 -11.662 5.436 1.00 98.69 193 ALA A N 1
ATOM 1464 C CA . ALA A 1 193 ? -8.449 -11.401 4.397 1.00 98.69 193 ALA A CA 1
ATOM 1465 C C . ALA A 1 193 ? -7.929 -10.416 3.333 1.00 98.69 193 ALA A C 1
ATOM 1467 O O . ALA A 1 193 ? -8.206 -10.574 2.148 1.00 98.69 193 ALA A O 1
ATOM 1468 N N . ILE A 1 194 ? -7.126 -9.432 3.754 1.00 98.81 194 ILE A N 1
ATOM 1469 C CA . ILE A 1 194 ? -6.458 -8.480 2.857 1.00 98.81 194 ILE A CA 1
ATOM 1470 C C . ILE A 1 194 ? -5.385 -9.195 2.026 1.00 98.81 194 ILE A C 1
ATOM 1472 O O . ILE A 1 194 ? -5.307 -8.993 0.815 1.00 98.81 194 ILE A O 1
ATOM 1476 N N . GLY A 1 195 ? -4.587 -10.057 2.666 1.00 98.69 195 GLY A N 1
ATOM 1477 C CA . GLY A 1 195 ? -3.589 -10.895 2.001 1.00 98.69 195 GLY A CA 1
ATOM 1478 C C . GLY A 1 195 ? -4.196 -11.807 0.936 1.00 98.69 195 GLY A C 1
ATOM 1479 O O . GLY A 1 195 ? -3.702 -11.827 -0.190 1.00 98.69 195 GLY A O 1
ATOM 1480 N N . ASP A 1 196 ? -5.288 -12.497 1.267 1.00 98.81 196 ASP A N 1
ATOM 1481 C CA . ASP A 1 196 ? -6.015 -13.383 0.353 1.00 98.81 196 ASP A CA 1
ATOM 1482 C C . ASP A 1 196 ? -6.582 -12.591 -0.841 1.00 98.81 196 ASP A C 1
ATOM 1484 O O . ASP A 1 196 ? -6.342 -12.949 -1.995 1.00 98.81 196 ASP A O 1
ATOM 1488 N N . TYR A 1 197 ? -7.234 -11.448 -0.590 1.00 98.81 197 TYR A N 1
ATOM 1489 C CA . TYR A 1 197 ? -7.769 -10.590 -1.654 1.00 98.81 197 TYR A CA 1
ATOM 1490 C C . TYR A 1 197 ? -6.675 -10.060 -2.593 1.00 98.81 197 TYR A C 1
ATOM 1492 O O . TYR A 1 197 ? -6.794 -10.135 -3.818 1.00 98.81 197 TYR A O 1
ATOM 1500 N N . LEU A 1 198 ? -5.573 -9.538 -2.046 1.00 98.81 198 LEU A N 1
ATOM 1501 C CA . LEU A 1 198 ? -4.461 -9.057 -2.868 1.00 98.81 198 LEU A CA 1
ATOM 1502 C C . LEU A 1 198 ? -3.762 -10.206 -3.602 1.00 98.81 198 LEU A C 1
ATOM 1504 O O . LEU A 1 198 ? -3.202 -9.995 -4.680 1.00 98.81 198 LEU A O 1
ATOM 1508 N N . LYS A 1 199 ? -3.801 -11.427 -3.057 1.00 98.69 199 LYS A N 1
ATOM 1509 C CA . LYS A 1 199 ? -3.230 -12.609 -3.702 1.00 98.69 199 LYS A CA 1
ATOM 1510 C C . LYS A 1 199 ? -4.049 -13.034 -4.923 1.00 98.69 199 LYS A C 1
ATOM 1512 O O . LYS A 1 199 ? -3.442 -13.450 -5.918 1.00 98.69 199 LYS A O 1
ATOM 1517 N N . ASP A 1 200 ? -5.367 -12.848 -4.891 1.00 98.69 200 ASP A N 1
ATOM 1518 C CA . ASP A 1 200 ? -6.235 -12.975 -6.067 1.00 98.69 200 ASP A C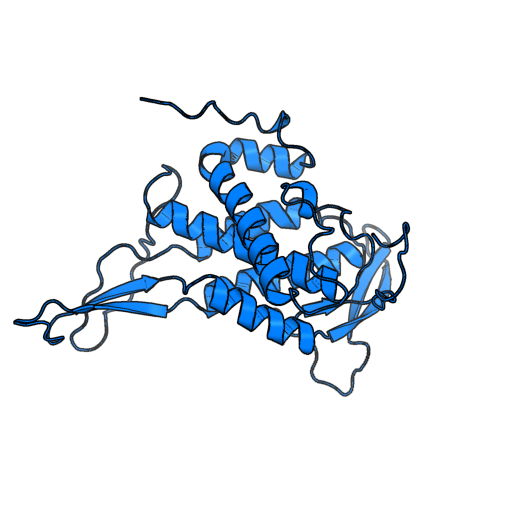A 1
ATOM 1519 C C . ASP A 1 200 ? -5.926 -11.880 -7.099 1.00 98.69 200 ASP A C 1
ATOM 1521 O O . ASP A 1 200 ? -5.763 -12.165 -8.288 1.00 98.69 200 ASP A O 1
ATOM 1525 N N . LYS A 1 201 ? -5.737 -10.628 -6.650 1.00 98.75 201 LYS A N 1
ATOM 1526 C CA . LYS A 1 201 ? -5.331 -9.520 -7.535 1.00 98.75 201 LYS A CA 1
ATOM 1527 C C . LYS A 1 201 ? -3.965 -9.728 -8.180 1.00 98.75 201 LYS A C 1
ATOM 1529 O O . LYS A 1 201 ? -3.763 -9.302 -9.315 1.00 98.75 201 LYS A O 1
ATOM 1534 N N . TYR A 1 202 ? -3.043 -10.407 -7.499 1.00 98.56 202 TYR A N 1
ATOM 1535 C CA . TYR A 1 202 ? -1.778 -10.843 -8.088 1.00 98.56 202 TYR A CA 1
ATOM 1536 C C . TYR A 1 202 ? -2.011 -11.835 -9.234 1.00 98.56 202 TYR A C 1
ATOM 1538 O O . TYR A 1 202 ? -1.412 -11.684 -10.299 1.00 98.56 202 TYR A O 1
ATOM 1546 N N . ASP A 1 203 ? -2.896 -12.822 -9.070 1.00 98.31 203 ASP A N 1
ATOM 1547 C CA . ASP A 1 203 ? -3.150 -13.815 -10.122 1.00 98.31 203 ASP A CA 1
ATOM 1548 C C . ASP A 1 203 ? -3.777 -13.173 -11.374 1.00 98.31 203 ASP A C 1
ATOM 1550 O O . ASP A 1 203 ? -3.449 -13.572 -12.496 1.00 98.31 203 ASP A O 1
ATOM 1554 N N . SER A 1 204 ? -4.588 -12.123 -11.191 1.00 98.06 204 SER A N 1
ATOM 1555 C CA . SER A 1 204 ? -5.223 -11.345 -12.263 1.00 98.06 204 SER A CA 1
ATOM 1556 C C . SER A 1 204 ? -4.502 -10.039 -12.637 1.00 98.06 204 SER A C 1
ATOM 1558 O O . SER A 1 204 ? -5.114 -9.173 -13.265 1.00 98.06 204 SER A O 1
ATOM 1560 N N . ALA A 1 205 ? -3.241 -9.851 -12.237 1.00 98.38 205 ALA A N 1
ATOM 1561 C CA . ALA A 1 205 ? -2.524 -8.598 -12.470 1.00 98.38 205 ALA A CA 1
ATOM 1562 C C . ALA A 1 205 ? -2.392 -8.279 -13.971 1.00 98.38 205 ALA A C 1
ATOM 1564 O O . ALA A 1 205 ? -2.102 -9.156 -14.791 1.00 98.38 205 ALA A O 1
ATOM 1565 N N . SER A 1 206 ? -2.572 -7.008 -14.329 1.00 98.62 206 SER A N 1
ATOM 1566 C CA . SER A 1 206 ? -2.545 -6.542 -15.716 1.00 98.62 206 SER A CA 1
ATOM 1567 C C . SER A 1 206 ? -1.126 -6.219 -16.181 1.00 98.62 206 SER A C 1
ATOM 1569 O O . SER A 1 206 ? -0.409 -5.438 -15.554 1.00 98.62 206 SER A O 1
ATOM 1571 N N . GLU A 1 207 ? -0.733 -6.793 -17.319 1.00 98.50 207 GLU A N 1
ATOM 1572 C CA . GLU A 1 207 ? 0.526 -6.458 -17.986 1.00 98.50 207 GLU A CA 1
ATOM 1573 C C . GLU A 1 207 ? 0.390 -5.128 -18.747 1.00 98.50 207 GLU A C 1
ATOM 1575 O O . GLU A 1 207 ? -0.534 -4.929 -19.546 1.00 98.50 207 GLU A O 1
ATOM 1580 N N . MET A 1 208 ? 1.335 -4.224 -18.516 1.00 98.44 208 MET A N 1
ATOM 1581 C CA . MET A 1 208 ? 1.373 -2.878 -19.076 1.00 98.44 208 MET A CA 1
ATOM 1582 C C . MET A 1 208 ? 2.531 -2.720 -20.066 1.00 98.44 208 MET A C 1
ATOM 1584 O O . MET A 1 208 ? 3.496 -3.479 -20.065 1.00 98.44 208 MET A O 1
ATOM 1588 N N . VAL A 1 209 ? 2.437 -1.696 -20.906 1.00 98.00 209 VAL A N 1
ATOM 1589 C CA . VAL A 1 209 ? 3.483 -1.225 -21.814 1.00 98.00 209 VAL A CA 1
ATOM 1590 C C . VAL A 1 209 ? 3.871 0.185 -21.395 1.00 98.00 209 VAL A C 1
ATOM 1592 O O . VAL A 1 209 ? 3.004 1.001 -21.077 1.00 98.00 209 VAL A O 1
ATOM 1595 N N . VAL A 1 210 ? 5.174 0.456 -21.399 1.00 98.00 210 VAL A N 1
ATOM 1596 C CA . VAL A 1 210 ? 5.718 1.782 -21.109 1.00 98.00 210 VAL A CA 1
ATOM 1597 C C . VAL A 1 210 ? 5.605 2.665 -22.346 1.00 98.00 210 VAL A C 1
ATOM 1599 O O . VAL A 1 210 ? 6.138 2.331 -23.405 1.00 98.00 210 VAL A O 1
ATOM 1602 N N . GLU A 1 211 ? 4.952 3.810 -22.197 1.00 96.50 211 GLU A N 1
ATOM 1603 C CA . GLU A 1 211 ? 4.879 4.856 -23.213 1.00 96.50 211 GLU A CA 1
ATOM 1604 C C . GLU A 1 211 ? 5.669 6.079 -22.756 1.00 96.50 211 GLU A C 1
ATOM 1606 O O . GLU A 1 211 ? 5.717 6.395 -21.571 1.00 96.50 211 GLU A O 1
ATOM 1611 N N . LYS A 1 212 ? 6.335 6.748 -23.701 1.00 95.69 212 LYS A N 1
ATOM 1612 C CA . LYS A 1 212 ? 7.178 7.919 -23.445 1.00 95.69 212 LYS A CA 1
ATOM 1613 C C . LYS A 1 212 ? 6.629 9.113 -24.193 1.00 95.69 212 LYS A C 1
ATOM 1615 O O . LYS A 1 212 ? 6.565 9.089 -25.421 1.00 95.69 212 LYS A O 1
ATOM 1620 N N . HIS A 1 213 ? 6.325 10.183 -23.473 1.00 93.94 213 HIS A N 1
ATOM 1621 C CA . HIS A 1 213 ? 5.937 11.457 -24.070 1.00 93.94 213 HIS A CA 1
ATOM 1622 C C . HIS A 1 213 ? 6.655 12.622 -23.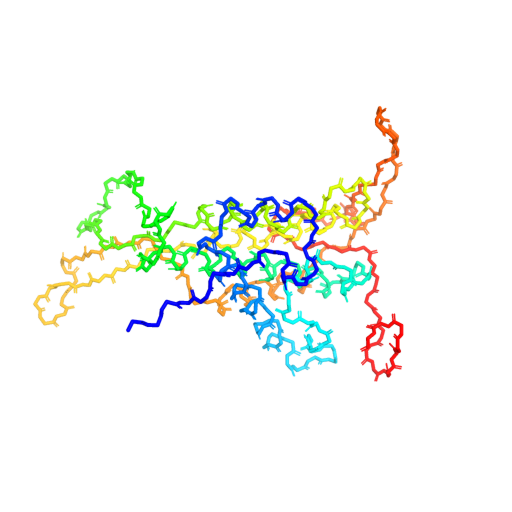392 1.00 93.94 213 HIS A C 1
ATOM 1624 O O . HIS A 1 213 ? 7.272 12.488 -22.334 1.00 93.94 213 HIS A O 1
ATOM 1630 N N . ARG A 1 214 ? 6.646 13.777 -24.060 1.00 93.88 214 ARG A N 1
ATOM 1631 C CA . ARG A 1 214 ? 7.342 14.979 -23.599 1.00 93.88 214 ARG A CA 1
ATOM 1632 C C . ARG A 1 214 ? 6.333 15.975 -23.045 1.00 93.88 214 ARG A C 1
ATOM 1634 O O . ARG A 1 214 ? 5.445 16.422 -23.763 1.00 93.88 214 ARG A O 1
ATOM 1641 N N . GLU A 1 215 ? 6.518 16.350 -21.789 1.00 92.88 215 GLU A N 1
ATOM 1642 C CA . GLU A 1 215 ? 5.773 17.410 -21.117 1.00 92.88 215 GLU A CA 1
ATOM 1643 C C . GLU A 1 215 ? 6.656 18.652 -20.918 1.00 92.88 215 GLU A C 1
ATOM 1645 O O . GLU A 1 215 ? 7.854 18.654 -21.219 1.00 92.88 215 GLU A O 1
ATOM 1650 N N . SER A 1 216 ? 6.079 19.731 -20.380 1.00 92.62 216 SER A N 1
ATOM 1651 C CA . SER A 1 216 ? 6.796 20.989 -20.112 1.00 92.62 216 SER A CA 1
ATOM 1652 C C . SER A 1 216 ? 7.992 20.820 -19.167 1.00 92.62 216 SER A C 1
ATOM 1654 O O . SER A 1 216 ? 8.972 21.553 -19.279 1.00 92.62 216 SER A O 1
ATOM 1656 N N . ARG A 1 217 ? 7.932 19.838 -18.258 1.00 89.19 217 ARG A N 1
ATOM 1657 C CA . ARG A 1 217 ? 8.980 19.535 -17.268 1.00 89.19 217 ARG A CA 1
ATOM 1658 C C . ARG A 1 217 ? 9.998 18.485 -17.730 1.00 89.19 217 ARG A C 1
ATOM 1660 O O . ARG A 1 217 ? 10.936 18.213 -16.986 1.00 89.19 217 ARG A O 1
ATOM 1667 N N . GLY A 1 218 ? 9.845 17.915 -18.928 1.00 93.12 218 GLY A N 1
ATOM 1668 C CA . GLY A 1 218 ? 10.759 16.910 -19.478 1.00 93.12 218 GLY A CA 1
ATOM 1669 C C . GLY A 1 218 ? 10.057 15.660 -20.005 1.00 93.12 218 GLY A C 1
ATOM 1670 O O . GLY A 1 218 ? 8.868 15.679 -20.315 1.00 93.12 218 GLY A O 1
ATOM 1671 N N . TRP A 1 219 ? 10.824 14.579 -20.149 1.00 93.38 219 TRP A N 1
ATOM 1672 C CA . TRP A 1 219 ? 10.299 13.269 -20.532 1.00 93.38 219 TRP A CA 1
ATOM 1673 C C . TRP A 1 219 ? 9.534 12.635 -19.374 1.00 93.38 219 TRP A C 1
ATOM 1675 O O . TRP A 1 219 ? 10.008 12.657 -18.237 1.00 93.38 219 TRP A O 1
ATOM 1685 N N . VAL A 1 220 ? 8.375 12.065 -19.687 1.00 95.44 220 VAL A N 1
ATOM 1686 C CA . VAL A 1 220 ? 7.522 11.340 -18.748 1.00 95.44 220 VAL A CA 1
ATOM 1687 C C . VAL A 1 220 ? 7.226 9.964 -19.327 1.00 95.44 220 VAL A C 1
ATOM 1689 O O . VAL A 1 220 ? 6.961 9.824 -20.522 1.00 95.44 220 VAL A O 1
ATOM 1692 N N . GLU A 1 221 ? 7.301 8.950 -18.472 1.00 96.50 221 GLU A N 1
ATOM 1693 C CA . GLU A 1 221 ? 6.889 7.585 -18.779 1.00 96.50 221 GLU A CA 1
ATOM 1694 C C . GLU A 1 221 ? 5.516 7.291 -18.157 1.00 96.50 221 GLU A C 1
ATOM 1696 O O . GLU A 1 221 ? 5.290 7.540 -16.971 1.00 96.50 221 GLU A O 1
ATOM 1701 N N . THR A 1 222 ? 4.597 6.742 -18.949 1.00 96.06 222 THR A N 1
ATOM 1702 C CA . THR A 1 222 ? 3.268 6.290 -18.511 1.00 96.06 222 THR A CA 1
ATOM 1703 C C . THR A 1 222 ? 3.055 4.817 -18.821 1.00 96.06 222 THR A C 1
ATOM 1705 O O . THR A 1 222 ? 3.795 4.204 -19.590 1.00 96.06 222 THR A O 1
ATOM 1708 N N . LEU A 1 223 ? 2.047 4.227 -18.178 1.00 97.56 223 LEU A N 1
ATOM 1709 C CA . LEU A 1 223 ? 1.700 2.821 -18.335 1.00 97.56 223 LEU A CA 1
ATOM 1710 C C . LEU A 1 223 ? 0.370 2.698 -19.069 1.00 97.56 223 LEU A C 1
ATOM 1712 O O . LEU A 1 223 ? -0.649 3.210 -18.604 1.00 97.56 223 LEU A O 1
ATOM 1716 N N . ARG A 1 224 ? 0.368 1.962 -20.180 1.00 96.88 224 ARG A N 1
ATOM 1717 C CA . ARG A 1 224 ? -0.845 1.606 -20.923 1.00 96.88 224 ARG A CA 1
ATOM 1718 C C . ARG A 1 224 ? -1.061 0.100 -20.877 1.00 96.88 224 ARG A C 1
ATOM 1720 O O . ARG A 1 224 ? -0.109 -0.659 -21.014 1.00 96.88 224 ARG A O 1
ATOM 1727 N N . ALA A 1 225 ? -2.306 -0.349 -20.727 1.00 97.50 225 ALA A N 1
ATOM 1728 C CA . ALA A 1 225 ? -2.627 -1.776 -20.771 1.00 97.50 225 ALA A CA 1
ATOM 1729 C C . ALA A 1 225 ? -2.134 -2.406 -22.084 1.00 97.50 225 ALA A C 1
ATOM 1731 O O . ALA A 1 225 ? -2.451 -1.917 -23.174 1.00 97.50 225 ALA A O 1
ATOM 1732 N N . LYS A 1 226 ? -1.360 -3.494 -21.991 1.00 97.06 226 LYS A N 1
ATOM 1733 C CA . LYS A 1 226 ? -0.763 -4.156 -23.160 1.00 97.06 226 LYS A CA 1
ATOM 1734 C C . LYS A 1 226 ? -1.823 -4.700 -24.110 1.00 97.06 226 LYS A C 1
ATOM 1736 O O . LYS A 1 226 ? -1.721 -4.528 -25.324 1.00 97.06 226 LYS A O 1
ATOM 1741 N N . TYR A 1 227 ? -2.861 -5.312 -23.550 1.00 95.75 227 TYR A N 1
ATOM 1742 C CA . TYR A 1 227 ? -3.913 -5.985 -24.299 1.00 95.75 227 TYR A CA 1
ATOM 1743 C C . TYR A 1 227 ? -5.222 -5.186 -24.244 1.00 95.75 227 TYR A C 1
ATOM 1745 O O . TYR A 1 227 ? -6.033 -5.360 -23.340 1.00 95.75 227 TYR A O 1
ATOM 1753 N N . ALA A 1 228 ? -5.448 -4.330 -25.243 1.00 92.88 228 ALA A N 1
ATOM 1754 C CA . ALA A 1 228 ? -6.603 -3.423 -25.296 1.00 92.88 228 ALA A CA 1
ATOM 1755 C C . ALA A 1 228 ? -7.976 -4.118 -25.445 1.00 92.88 228 ALA A C 1
ATOM 1757 O O . ALA A 1 228 ? -9.005 -3.472 -25.283 1.00 92.88 228 ALA A O 1
ATOM 1758 N N . LEU A 1 229 ? -8.000 -5.416 -25.774 1.00 94.69 229 LEU A N 1
ATOM 1759 C CA . LEU A 1 229 ? -9.233 -6.205 -25.904 1.00 94.69 229 LEU A CA 1
ATOM 1760 C C . LEU A 1 229 ? -9.817 -6.638 -24.550 1.00 94.69 229 LEU A C 1
ATOM 1762 O O . LEU A 1 229 ? -10.993 -6.991 -24.482 1.00 94.69 229 LEU A O 1
ATOM 1766 N N . PHE A 1 230 ? -9.012 -6.635 -23.484 1.00 94.62 230 PHE A N 1
ATOM 1767 C CA . PHE A 1 230 ? -9.480 -6.943 -22.134 1.00 94.62 230 PHE A CA 1
ATOM 1768 C C . PHE A 1 230 ? -9.877 -5.668 -21.393 1.00 94.62 230 PHE A C 1
ATOM 1770 O O . PHE A 1 230 ? -9.513 -4.557 -21.781 1.00 94.62 230 PHE A O 1
ATOM 1777 N N . LYS A 1 231 ? -10.633 -5.831 -20.303 1.00 95.62 231 LYS A N 1
ATOM 1778 C CA . LYS A 1 231 ? -10.986 -4.707 -19.434 1.00 95.62 231 LYS A CA 1
ATOM 1779 C C . LYS A 1 231 ? -9.701 -4.055 -18.896 1.00 95.62 231 LYS A C 1
ATOM 1781 O O . LYS A 1 231 ? -8.828 -4.788 -18.430 1.00 95.62 231 LYS A O 1
ATOM 1786 N N . PRO A 1 232 ? -9.575 -2.719 -18.959 1.00 96.62 232 PRO A N 1
ATOM 1787 C CA . PRO A 1 232 ? -8.419 -2.031 -18.399 1.00 96.62 232 PRO A CA 1
ATOM 1788 C C . PRO A 1 232 ? -8.389 -2.183 -16.867 1.00 96.62 232 PRO A C 1
ATOM 1790 O O . PRO A 1 232 ? -9.459 -2.294 -16.259 1.00 96.62 232 PRO A O 1
ATOM 1793 N N . PRO A 1 233 ? -7.196 -2.168 -16.244 1.00 97.94 233 PRO A N 1
ATOM 1794 C CA . PRO A 1 233 ? -7.075 -2.227 -14.792 1.00 97.94 233 PRO A CA 1
ATOM 1795 C C . PRO A 1 233 ? -7.710 -0.996 -14.138 1.00 97.94 233 PRO A C 1
ATOM 1797 O O . PRO A 1 233 ? -7.588 0.129 -14.631 1.00 97.94 233 PRO A O 1
ATOM 1800 N N . THR A 1 234 ? -8.382 -1.223 -13.017 1.00 98.19 234 THR A N 1
ATOM 1801 C CA . THR A 1 234 ? -8.910 -0.189 -12.122 1.00 98.19 234 THR A CA 1
ATOM 1802 C C . THR A 1 234 ? -7.883 0.175 -11.050 1.00 98.19 234 THR A C 1
ATOM 1804 O O . THR A 1 234 ? -6.845 -0.464 -10.934 1.00 98.19 234 THR A O 1
ATOM 1807 N N . GLU A 1 235 ? -8.186 1.166 -10.210 1.00 97.19 235 GLU A N 1
ATOM 1808 C CA . GLU A 1 235 ? -7.362 1.516 -9.037 1.00 97.19 235 GLU A CA 1
ATOM 1809 C C . GLU A 1 235 ? -7.216 0.380 -8.005 1.00 97.19 235 GLU A C 1
ATOM 1811 O O . GLU A 1 235 ? -6.350 0.453 -7.144 1.00 97.19 235 GLU A O 1
ATOM 1816 N N . ARG A 1 236 ? -8.058 -0.661 -8.086 1.00 98.19 236 ARG A N 1
ATOM 1817 C CA . ARG A 1 236 ? -8.066 -1.834 -7.191 1.00 98.19 236 ARG A CA 1
ATOM 1818 C C . ARG A 1 236 ? -7.308 -3.031 -7.761 1.00 98.19 236 ARG A C 1
ATOM 1820 O O . ARG A 1 236 ? -7.285 -4.091 -7.135 1.00 98.19 236 ARG A O 1
ATOM 1827 N N . ASP A 1 237 ? -6.787 -2.910 -8.975 1.00 98.62 237 ASP A N 1
ATOM 1828 C CA . ASP A 1 237 ? -6.076 -3.983 -9.658 1.00 98.62 237 ASP A CA 1
ATOM 1829 C C . ASP A 1 237 ? -4.564 -3.777 -9.544 1.00 98.62 237 ASP A C 1
ATOM 1831 O O . ASP A 1 237 ? -4.086 -2.676 -9.293 1.00 98.62 237 ASP A O 1
ATOM 1835 N N . LEU A 1 238 ? -3.798 -4.856 -9.701 1.00 98.75 238 LEU A N 1
ATOM 1836 C CA . LEU A 1 238 ? -2.341 -4.768 -9.739 1.00 98.75 238 LEU A CA 1
ATOM 1837 C C . LEU A 1 238 ? -1.854 -4.657 -11.180 1.00 98.75 238 LEU A C 1
ATOM 1839 O O . LEU A 1 238 ? -2.402 -5.291 -12.087 1.00 98.75 238 LEU A O 1
ATOM 1843 N N . VAL A 1 239 ? -0.784 -3.893 -11.379 1.00 98.62 239 VAL A N 1
ATOM 1844 C CA . VAL A 1 239 ? -0.144 -3.687 -12.682 1.00 98.62 239 VAL A CA 1
ATOM 1845 C C . VAL A 1 239 ? 1.349 -3.976 -12.622 1.00 98.62 239 VAL A C 1
ATOM 1847 O O . VAL A 1 239 ? 2.006 -3.710 -11.617 1.00 98.62 239 VAL A O 1
ATOM 1850 N N . TYR A 1 240 ? 1.899 -4.502 -13.714 1.00 98.31 240 TYR A N 1
ATOM 1851 C CA . TYR A 1 240 ? 3.331 -4.763 -13.887 1.00 98.31 240 TYR A CA 1
ATOM 1852 C C . TYR A 1 240 ? 3.718 -4.621 -15.365 1.00 98.31 240 TYR A C 1
ATOM 1854 O O . TYR A 1 240 ? 2.838 -4.630 -16.224 1.00 98.31 240 TYR A O 1
ATOM 1862 N N . TYR A 1 241 ? 5.004 -4.479 -15.693 1.00 97.81 241 TYR A N 1
ATOM 1863 C CA . TYR A 1 241 ? 5.438 -4.334 -17.097 1.00 97.81 241 TYR A CA 1
ATOM 1864 C C . TYR A 1 241 ? 6.708 -5.115 -17.467 1.00 97.81 241 TYR A C 1
ATOM 1866 O O . TYR A 1 241 ? 7.116 -5.098 -18.627 1.00 97.81 241 TYR A O 1
ATOM 1874 N N . GLU A 1 242 ? 7.328 -5.824 -16.521 1.00 95.94 242 GLU A N 1
ATOM 1875 C CA . GLU A 1 242 ? 8.443 -6.734 -16.791 1.00 95.94 242 GLU A CA 1
ATOM 1876 C C . GLU A 1 242 ? 8.072 -8.180 -16.465 1.00 95.94 242 GLU A C 1
ATOM 1878 O O . GLU A 1 242 ? 7.389 -8.471 -15.482 1.00 95.94 242 GLU A O 1
ATOM 1883 N N . ASN A 1 243 ? 8.561 -9.113 -17.282 1.00 95.19 243 ASN A N 1
ATOM 1884 C CA . ASN A 1 243 ? 8.390 -10.535 -17.014 1.00 95.19 243 ASN A CA 1
ATOM 1885 C C . ASN A 1 243 ? 9.173 -10.946 -15.763 1.00 95.19 243 ASN A C 1
ATOM 1887 O O . ASN A 1 243 ? 10.342 -10.586 -15.597 1.00 95.19 243 ASN A O 1
ATOM 1891 N N . SER A 1 244 ? 8.541 -11.758 -14.917 1.00 92.56 244 SER A N 1
ATOM 1892 C CA . SER A 1 244 ? 9.209 -12.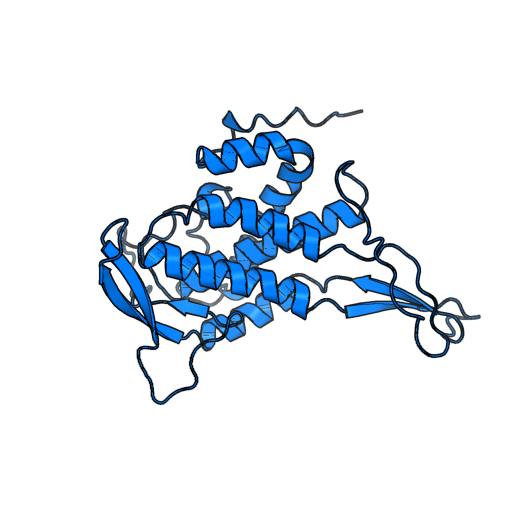384 -13.781 1.00 92.56 244 SER A CA 1
ATOM 1893 C C . SER A 1 244 ? 10.346 -13.298 -14.264 1.00 92.56 244 SER A C 1
ATOM 1895 O O . SER A 1 244 ? 10.202 -13.973 -15.291 1.00 92.56 244 SER A O 1
ATOM 1897 N N . PRO A 1 245 ? 11.489 -13.332 -13.560 1.00 90.56 245 PRO A N 1
ATOM 1898 C CA . PRO A 1 245 ? 12.574 -14.241 -13.898 1.00 90.56 245 PRO A CA 1
ATOM 1899 C C . PRO A 1 245 ? 12.185 -15.699 -13.626 1.00 90.56 245 PRO A C 1
ATOM 1901 O O . PRO A 1 245 ? 11.190 -16.003 -12.968 1.00 90.56 245 PRO A O 1
ATOM 1904 N N . ASN A 1 246 ? 13.002 -16.626 -14.125 1.00 89.31 246 ASN A N 1
ATOM 1905 C CA . ASN A 1 246 ? 12.870 -18.025 -13.752 1.00 89.31 246 ASN A CA 1
ATOM 1906 C C . ASN A 1 246 ? 13.435 -18.241 -12.339 1.00 89.31 246 ASN A C 1
ATOM 1908 O O . ASN A 1 246 ? 14.631 -18.077 -12.129 1.00 89.31 246 ASN A O 1
ATOM 1912 N N . PHE A 1 247 ? 12.576 -18.650 -11.406 1.00 89.81 247 PHE A N 1
ATOM 1913 C CA . PHE A 1 247 ? 12.932 -18.938 -10.013 1.00 89.81 247 PHE A CA 1
ATOM 1914 C C . PHE A 1 247 ? 13.338 -20.407 -9.756 1.00 89.81 247 PHE A C 1
ATOM 1916 O O . PHE A 1 247 ? 13.345 -20.841 -8.609 1.00 89.81 247 PHE A O 1
ATOM 1923 N N . CYS A 1 248 ? 13.578 -21.222 -10.793 1.00 91.19 248 CYS A N 1
ATOM 1924 C CA . CYS A 1 248 ? 14.072 -22.598 -10.619 1.00 91.19 248 CYS A CA 1
ATOM 1925 C C . CYS A 1 248 ? 15.534 -22.640 -10.178 1.00 91.19 248 CYS A C 1
ATOM 1927 O O . CYS A 1 248 ? 15.881 -23.420 -9.299 1.00 91.19 248 CYS A O 1
ATOM 1929 N N . GLU A 1 249 ? 16.371 -21.840 -10.836 1.00 89.81 249 GLU A N 1
ATOM 1930 C CA . GLU A 1 249 ? 17.820 -21.863 -10.663 1.00 89.81 249 GLU A CA 1
ATOM 1931 C C . GLU A 1 249 ? 18.265 -20.633 -9.865 1.00 89.81 249 GLU A C 1
ATOM 1933 O O . GLU A 1 249 ? 17.714 -19.548 -10.083 1.00 89.81 249 GLU A O 1
ATOM 1938 N N . PRO A 1 250 ? 19.266 -20.759 -8.977 1.00 82.94 250 PRO A N 1
ATOM 1939 C CA . PRO A 1 250 ? 19.820 -19.618 -8.257 1.00 82.94 250 PRO A CA 1
ATOM 1940 C C . PRO A 1 250 ? 20.353 -18.559 -9.228 1.00 82.94 250 PRO A C 1
ATOM 1942 O O . PRO A 1 250 ? 21.126 -18.875 -10.136 1.00 82.94 250 PRO A O 1
ATOM 1945 N N . ASN A 1 251 ? 19.977 -17.294 -9.033 1.00 75.50 251 ASN A N 1
ATOM 1946 C CA . ASN A 1 251 ? 20.423 -16.206 -9.896 1.00 75.50 251 ASN A CA 1
ATOM 1947 C C . ASN A 1 251 ? 20.749 -14.943 -9.083 1.00 75.50 251 ASN A C 1
ATOM 1949 O O . ASN A 1 251 ? 19.850 -14.142 -8.835 1.00 75.50 251 ASN A O 1
ATOM 1953 N N . PRO A 1 252 ? 22.042 -14.680 -8.803 1.00 73.88 252 PRO A N 1
ATOM 1954 C CA . PRO A 1 252 ? 22.483 -13.537 -8.000 1.00 73.88 252 PRO A CA 1
ATOM 1955 C C . PRO A 1 252 ? 22.015 -12.162 -8.503 1.00 73.88 252 PRO A C 1
ATOM 1957 O O . PRO A 1 252 ? 22.015 -11.203 -7.739 1.00 73.88 252 PRO A O 1
ATOM 1960 N N . GLY A 1 253 ? 21.637 -12.036 -9.782 1.00 66.31 253 GLY A N 1
ATOM 1961 C CA . GLY A 1 253 ? 21.110 -10.795 -10.356 1.00 66.31 253 GLY A CA 1
ATOM 1962 C C . GLY A 1 253 ? 19.612 -10.569 -10.124 1.00 66.31 253 GLY A C 1
ATOM 1963 O O . GLY A 1 253 ? 19.089 -9.527 -10.515 1.00 66.31 253 GLY A O 1
ATOM 1964 N N . THR A 1 254 ? 18.900 -11.540 -9.550 1.00 64.00 254 THR A N 1
ATOM 1965 C CA . THR A 1 254 ? 17.457 -11.461 -9.258 1.00 64.00 254 THR A CA 1
ATOM 1966 C C . THR A 1 254 ? 17.103 -11.820 -7.813 1.00 64.00 254 THR A C 1
ATOM 1968 O O . THR A 1 254 ? 15.915 -11.849 -7.490 1.00 64.00 254 THR A O 1
ATOM 1971 N N . GLY A 1 255 ? 18.116 -12.057 -6.970 1.00 58.94 255 GLY A N 1
ATOM 1972 C CA . GLY A 1 255 ? 17.990 -12.537 -5.588 1.00 58.94 255 GLY A CA 1
ATOM 1973 C C . GLY A 1 255 ? 18.123 -14.048 -5.480 1.00 58.94 255 GLY A C 1
ATOM 1974 O O . GLY A 1 255 ? 17.450 -14.608 -4.594 1.00 58.94 255 GLY A O 1
#

Solvent-accessible surface area (backbone atoms only — not comparable to full-atom values): 14048 Å² total; per-residue (Å²): 136,84,77,76,77,81,81,56,61,86,75,48,66,69,65,49,77,60,36,43,54,49,38,68,78,43,54,83,52,44,63,30,41,48,48,5,34,34,52,14,44,55,44,43,26,58,79,22,65,89,44,80,67,31,57,75,84,59,66,65,50,75,32,55,70,45,82,76,59,81,57,51,14,57,66,43,24,42,52,40,9,38,27,28,24,19,17,13,50,32,32,15,50,46,19,42,71,58,79,41,93,91,49,38,47,52,77,73,88,72,71,84,54,60,94,68,42,37,77,41,84,66,19,46,26,51,68,60,10,33,51,54,25,48,61,52,54,47,49,66,44,74,56,58,37,47,64,29,50,40,47,50,45,11,26,42,15,21,28,52,50,56,61,74,50,52,40,84,46,70,49,57,72,27,77,98,69,33,64,78,40,31,38,32,25,42,36,74,67,63,67,63,61,55,46,53,53,49,51,53,31,48,77,66,41,41,57,32,38,82,43,79,50,80,55,99,92,42,75,36,34,42,78,42,66,61,60,80,90,51,86,75,79,56,70,75,35,31,44,26,62,40,82,69,77,78,61,87,58,94,43,90,92,80,101

Sequence (255 aa):
SLGSQPILCGSIPGLVPKQLRFCRNYIEIMPSVAEGVKLGIQECQHQFRGRRWNCTTIDDSLAIFGPVLDKATRESAFVHAIASAGVAFAVTRSCAEGTSTICGCDSHHKGPPGDGRKWGGCSEDADFGVLVSREFADARENRPDARSAMNRHNNEAGRTTILDHMHLKCKCHGLSGGCEVKTCWWAQPDFRAIGDYLKDKYDSASEMVVEKHRESRGWVETLRAKYALFKPPTERDLVYYENSPNFCEPNPGTG

InterPro domains:
  IPR005817 Wnt [PF00110] (12-255)
  IPR005817 Wnt [PR01349] (74-88)
  IPR005817 Wnt [PR01349] (93-106)
  IPR005817 Wnt [PR01349] (117-129)
  IPR005817 Wnt [PR01349] (171-185)
  IPR005817 Wnt [PR01349] (237-248)
  IPR005817 Wnt [PTHR12027] (8-254)
  IPR005817 Wnt [SM00097] (11-254)
  IPR009141 Wnt-3 protein [PR01843] (107-116)
  IPR009141 Wnt-3 protein [PR01843] (137-149)
  IPR009141 Wnt-3 protein [cd19335] (6-255)
  IPR018161 Wnt protein, conserved site [PS00246] (170-179)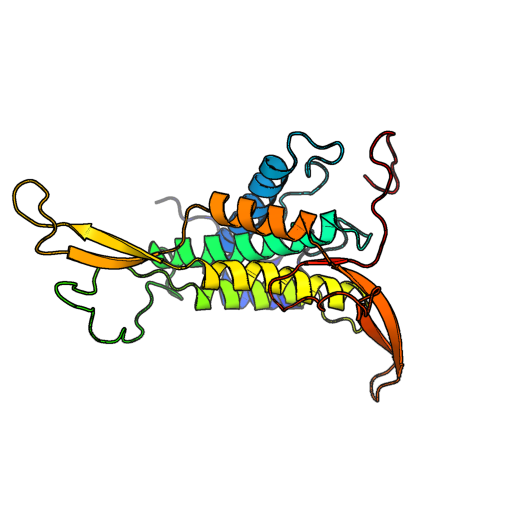

Nearest PDB structures (foldseek):
  6ahy-assembly3_F  TM=9.826E-01  e=8.016E-39  Homo sapiens
  6ahy-assembly1_B  TM=9.690E-01  e=5.540E-39  Homo sapiens
  6ahy-assembly2_D  TM=9.856E-01  e=8.795E-37  Homo sapiens
  8tzr-assembly1_A  TM=8.308E-01  e=5.967E-30  Homo sapiens
  7drt-assembly1_A  TM=8.161E-01  e=5.369E-30  Homo sapiens